Protein AF-A0A140K468-F1 (afdb_monomer_lite)

Sequence (198 aa):
MSLFPGYAIDDVSKSVLWADCMVRSDLAIGLIANENDYTSNLTSTIRRQINSKNRSYLKATSLVLKPRFERKLGCDASIILSNTKEFKVCLFEAKLLRLSQYQDSWDYVQRKTGQSHFSGQVQRQLSVSNIFAVWEMFYCDYPFGKQPNWMNSNTSSCVWHSEAYSKVQGRTNSTRWTDMELEDLLTDAAAKYSTQID

Secondary structure (DSSP, 8-state):
--SS-HHHHHHHHHHHHHHHHHHHHHHHTT---SHHHHHHHHHHHHHHHHHHT--TT-EEEEEEPPHHHHHHHT-SEEEEEE-SS-EEEEEEEEEE--TTT-SS-S--B-TTTSSBHHHHHHHHHTTTTTTSEEEEEEE-SSPTT-S-TTS-SSS-EEEEHHHHHHHHHH----SPPPHHHHHHHHHHHHHHHHTT--

Radius of gyration: 16.65 Å; chains: 1; bounding box: 38×37×47 Å

Structure (mmCIF, N/CA/C/O backbone):
data_AF-A0A140K468-F1
#
_entry.id   AF-A0A140K468-F1
#
loop_
_atom_site.group_PDB
_atom_site.id
_atom_site.type_symbol
_atom_site.label_atom_id
_atom_site.label_alt_id
_atom_site.label_comp_id
_atom_site.label_asym_id
_atom_site.label_entity_id
_atom_site.label_seq_id
_atom_site.pdbx_PDB_ins_code
_atom_site.Cartn_x
_atom_site.Cartn_y
_atom_site.Cartn_z
_atom_site.occupancy
_atom_site.B_iso_or_equiv
_atom_site.auth_seq_id
_atom_site.auth_comp_id
_atom_site.auth_asym_id
_atom_site.auth_atom_id
_atom_site.pdbx_PDB_model_num
ATOM 1 N N . MET A 1 1 ? -11.045 18.597 13.664 1.00 47.47 1 MET A N 1
ATOM 2 C CA . MET A 1 1 ? -10.940 17.553 14.709 1.00 47.47 1 MET A CA 1
ATOM 3 C C . MET A 1 1 ? -10.475 16.271 14.043 1.00 47.47 1 MET A C 1
ATOM 5 O O . MET A 1 1 ? -11.022 15.933 13.002 1.00 47.47 1 MET A O 1
ATOM 9 N N . SER A 1 2 ? -9.449 15.613 14.585 1.00 64.75 2 SER A N 1
ATOM 10 C CA . SER A 1 2 ? -9.017 14.295 14.103 1.00 64.75 2 SER A CA 1
ATOM 11 C C . SER A 1 2 ? -10.079 13.246 14.439 1.00 64.75 2 SER A C 1
ATOM 13 O O . SER A 1 2 ? -10.590 13.249 15.556 1.00 64.75 2 SER A O 1
ATOM 15 N N . LEU A 1 3 ? -10.378 12.356 13.489 1.00 77.31 3 LEU A N 1
ATOM 16 C CA . LEU A 1 3 ? -11.318 11.239 13.660 1.00 77.31 3 LEU A CA 1
ATOM 17 C C . LEU A 1 3 ? -10.873 10.262 14.765 1.00 77.31 3 LEU A C 1
ATOM 19 O O . LEU A 1 3 ? -11.671 9.588 15.402 1.00 77.31 3 LEU A O 1
ATOM 23 N N . PHE A 1 4 ? -9.565 10.167 14.988 1.00 85.44 4 PHE A N 1
ATOM 24 C CA . PHE A 1 4 ? -8.994 9.335 16.036 1.00 85.44 4 PHE A CA 1
ATOM 25 C C . PHE A 1 4 ? -8.140 10.190 16.975 1.00 85.44 4 PHE A C 1
ATOM 27 O O . PHE A 1 4 ? -7.416 11.077 16.511 1.00 85.44 4 PHE A O 1
ATOM 34 N N . PRO A 1 5 ? -8.191 9.946 18.295 1.00 88.88 5 PRO A N 1
ATOM 35 C CA . PRO A 1 5 ? -7.273 10.586 19.229 1.00 88.88 5 PRO A CA 1
ATOM 36 C C . PRO A 1 5 ? -5.832 10.128 18.962 1.00 88.88 5 PRO A C 1
ATOM 38 O O . PRO A 1 5 ? -5.615 9.042 18.424 1.00 88.88 5 PRO A O 1
ATOM 41 N N . GLY A 1 6 ? -4.843 10.927 19.377 1.00 90.94 6 GLY A N 1
ATOM 42 C CA . GLY A 1 6 ? -3.424 10.670 19.084 1.00 90.94 6 GLY A CA 1
ATOM 43 C C . GLY A 1 6 ? -2.954 9.263 19.468 1.00 90.94 6 GLY A C 1
ATOM 44 O O . GLY A 1 6 ? -2.350 8.575 18.657 1.00 90.94 6 GLY A O 1
ATOM 45 N N . TYR A 1 7 ? -3.349 8.763 20.642 1.00 91.56 7 TYR A N 1
ATOM 46 C CA . TYR A 1 7 ? -2.995 7.404 21.071 1.00 91.56 7 TYR A CA 1
ATOM 47 C C . TYR A 1 7 ? -3.574 6.299 20.167 1.00 91.56 7 TYR A C 1
ATOM 49 O O . TYR A 1 7 ? -2.977 5.234 20.034 1.00 91.56 7 TYR A O 1
ATOM 57 N N . ALA A 1 8 ? -4.737 6.526 19.547 1.00 91.94 8 ALA A N 1
ATOM 58 C CA . ALA A 1 8 ? -5.335 5.572 18.619 1.00 91.94 8 ALA A CA 1
ATOM 59 C C . ALA A 1 8 ? -4.613 5.611 17.269 1.00 91.94 8 ALA A C 1
ATOM 61 O O . ALA A 1 8 ? -4.406 4.560 16.667 1.00 91.94 8 ALA A O 1
ATOM 62 N N . ILE A 1 9 ? -4.182 6.798 16.832 1.00 92.12 9 ILE A N 1
ATOM 63 C CA . ILE A 1 9 ? -3.320 6.960 15.656 1.00 92.12 9 ILE A CA 1
ATOM 64 C C . ILE A 1 9 ? -1.996 6.224 15.880 1.00 92.12 9 ILE A C 1
ATOM 66 O O . ILE A 1 9 ? -1.620 5.415 15.041 1.00 92.12 9 ILE A O 1
ATOM 70 N N . ASP A 1 10 ? -1.346 6.406 17.030 1.00 93.75 10 ASP A N 1
ATOM 71 C CA . ASP A 1 10 ? -0.112 5.691 17.376 1.00 93.75 10 ASP A CA 1
ATOM 72 C C . ASP A 1 10 ? -0.298 4.174 17.355 1.00 93.75 10 ASP A C 1
ATOM 74 O O . ASP A 1 10 ? 0.558 3.433 16.862 1.00 93.75 10 ASP A O 1
ATOM 78 N N . ASP A 1 11 ? -1.423 3.695 17.889 1.00 94.25 11 ASP A N 1
ATOM 79 C CA . ASP A 1 11 ? -1.748 2.276 17.879 1.00 94.25 11 ASP A CA 1
ATOM 80 C C . ASP A 1 11 ? -1.938 1.741 16.462 1.00 94.25 11 ASP A C 1
ATOM 82 O O . ASP A 1 11 ? -1.435 0.653 16.167 1.00 94.25 11 ASP A O 1
ATOM 86 N N . VAL A 1 12 ? -2.622 2.483 15.585 1.00 94.19 12 VAL A N 1
ATOM 87 C CA . VAL A 1 12 ? -2.755 2.142 14.162 1.00 94.19 12 VAL A CA 1
ATOM 88 C C . VAL A 1 12 ? -1.380 2.123 13.505 1.00 94.19 12 VAL A C 1
ATOM 90 O O . VAL A 1 12 ? -1.008 1.092 12.951 1.00 94.19 12 VAL A O 1
ATOM 93 N N . SER A 1 13 ? -0.603 3.200 13.623 1.00 93.69 13 SER A N 1
ATOM 94 C CA . SER A 1 13 ? 0.713 3.346 12.993 1.00 93.69 13 SER A CA 1
ATOM 95 C C . SER A 1 13 ? 1.658 2.216 13.387 1.00 93.69 13 SER A C 1
ATOM 97 O O . SER A 1 13 ? 2.227 1.557 12.520 1.00 93.69 13 SER A O 1
ATOM 99 N N . LYS A 1 14 ? 1.755 1.900 14.685 1.00 95.19 14 LYS A N 1
ATOM 100 C CA . LYS A 1 14 ? 2.574 0.777 15.172 1.00 95.19 14 LYS A CA 1
ATOM 101 C C . LYS A 1 14 ? 2.067 -0.566 14.648 1.00 95.19 14 LYS A C 1
ATOM 103 O O . LYS A 1 14 ? 2.870 -1.421 14.296 1.00 95.19 14 LYS A O 1
ATOM 108 N N . SER A 1 15 ? 0.749 -0.768 14.601 1.00 95.94 15 SER A N 1
ATOM 109 C CA . SER A 1 15 ? 0.163 -2.029 14.119 1.00 95.94 15 SER A CA 1
ATOM 110 C C . SER A 1 15 ? 0.408 -2.240 12.627 1.00 95.94 15 SER A C 1
ATOM 112 O O . SER A 1 15 ? 0.713 -3.356 12.217 1.00 95.94 15 SER A O 1
ATOM 114 N N . VAL A 1 16 ? 0.276 -1.181 11.825 1.00 95.44 16 VAL A N 1
ATOM 115 C CA . VAL A 1 16 ? 0.518 -1.219 10.379 1.00 95.44 16 VAL A CA 1
ATOM 116 C C . VAL A 1 16 ? 2.003 -1.418 10.094 1.00 95.44 16 VAL A C 1
ATOM 118 O O . VAL A 1 16 ? 2.327 -2.279 9.285 1.00 95.44 16 VAL A O 1
ATOM 121 N N . LEU A 1 17 ? 2.888 -0.715 10.811 1.00 95.75 17 LEU A N 1
ATOM 122 C CA . LEU A 1 17 ? 4.337 -0.901 10.709 1.00 95.75 17 LEU A CA 1
ATOM 123 C C . LEU A 1 17 ? 4.721 -2.362 10.955 1.00 95.75 17 LEU A C 1
ATOM 125 O O . LEU A 1 17 ? 5.334 -2.985 10.097 1.00 95.75 17 LEU A O 1
ATOM 129 N N . TRP A 1 18 ? 4.306 -2.941 12.086 1.00 96.50 18 TRP A N 1
ATOM 130 C CA . TRP A 1 18 ? 4.627 -4.338 12.388 1.00 96.50 18 TRP A CA 1
ATOM 131 C C . TRP A 1 18 ? 4.001 -5.315 11.396 1.00 96.50 18 TRP A C 1
ATOM 133 O O . TRP A 1 18 ? 4.650 -6.287 11.018 1.00 96.50 18 TRP A O 1
ATOM 143 N N . ALA A 1 19 ? 2.765 -5.067 10.957 1.00 97.31 19 ALA A N 1
ATOM 144 C CA . ALA A 1 19 ? 2.124 -5.918 9.965 1.00 97.31 19 ALA A CA 1
ATOM 145 C C . ALA A 1 19 ? 2.897 -5.933 8.643 1.00 97.31 19 ALA A C 1
ATOM 147 O O . ALA A 1 19 ? 3.142 -7.007 8.100 1.00 97.31 19 ALA A O 1
ATOM 148 N N . ASP A 1 20 ? 3.309 -4.766 8.156 1.00 96.94 20 ASP A N 1
ATOM 149 C CA . ASP A 1 20 ? 4.093 -4.648 6.932 1.00 96.94 20 ASP A CA 1
ATOM 150 C C . ASP A 1 20 ? 5.481 -5.283 7.084 1.00 96.94 20 ASP A C 1
ATOM 152 O O . ASP A 1 20 ? 5.881 -6.076 6.235 1.00 96.94 20 ASP A O 1
ATOM 156 N N . CYS A 1 21 ? 6.175 -5.060 8.210 1.00 96.06 21 CYS A N 1
ATOM 157 C CA . CYS A 1 21 ? 7.454 -5.724 8.475 1.00 96.06 21 CYS A CA 1
ATOM 158 C C . CYS A 1 21 ? 7.331 -7.258 8.439 1.00 96.06 21 CYS A C 1
ATOM 160 O O . CYS A 1 21 ? 8.187 -7.937 7.868 1.00 96.06 21 CYS A O 1
ATOM 162 N N . MET A 1 22 ? 6.271 -7.814 9.035 1.00 96.75 22 MET A N 1
ATOM 163 C CA . MET A 1 22 ? 6.033 -9.261 9.048 1.00 96.75 22 MET A CA 1
ATOM 164 C C . MET A 1 22 ? 5.808 -9.803 7.632 1.00 96.75 22 MET A C 1
ATOM 166 O O . MET A 1 22 ? 6.501 -10.727 7.222 1.00 96.75 22 MET A O 1
ATOM 170 N N . VAL A 1 23 ? 4.901 -9.201 6.857 1.00 97.50 23 VAL A N 1
ATOM 171 C CA . VAL A 1 23 ? 4.576 -9.711 5.512 1.00 97.50 23 VAL A CA 1
ATOM 172 C C . VAL A 1 23 ? 5.722 -9.481 4.520 1.00 97.50 23 VAL A C 1
ATOM 174 O O . VAL A 1 23 ? 5.988 -10.346 3.687 1.00 97.50 23 VAL A O 1
ATOM 177 N N . ARG A 1 24 ? 6.480 -8.381 4.641 1.00 95.88 24 ARG A N 1
ATOM 178 C CA . ARG A 1 24 ? 7.727 -8.203 3.876 1.00 95.88 24 ARG A CA 1
ATOM 179 C C . ARG A 1 24 ? 8.793 -9.232 4.236 1.00 95.88 24 ARG A C 1
ATOM 181 O O . ARG A 1 24 ? 9.525 -9.652 3.344 1.00 95.88 24 ARG A O 1
ATOM 188 N N . SER A 1 25 ? 8.882 -9.644 5.502 1.00 95.44 25 SER A N 1
ATOM 189 C CA . SER A 1 25 ? 9.794 -10.726 5.898 1.00 95.44 25 SER A CA 1
ATOM 190 C C . SER A 1 25 ? 9.424 -12.016 5.178 1.00 95.44 25 SER A C 1
ATOM 192 O O . SER A 1 25 ? 10.293 -12.623 4.559 1.00 95.44 25 SER A O 1
ATOM 194 N N . ASP A 1 26 ? 8.136 -12.376 5.194 1.00 96.94 26 ASP A N 1
ATOM 195 C CA . ASP A 1 26 ? 7.610 -13.568 4.521 1.00 96.94 26 ASP A CA 1
ATOM 196 C C . ASP A 1 26 ? 7.872 -13.526 3.007 1.00 96.94 26 ASP A C 1
ATOM 198 O O . ASP A 1 26 ? 8.279 -14.527 2.416 1.00 96.94 26 ASP A O 1
ATOM 202 N N . LEU A 1 27 ? 7.711 -12.357 2.376 1.00 95.75 27 LEU A N 1
ATOM 203 C CA . LEU A 1 27 ? 8.058 -12.158 0.968 1.00 95.75 27 LEU A CA 1
ATOM 204 C C . LEU A 1 27 ? 9.550 -12.389 0.704 1.00 95.75 27 LEU A C 1
ATOM 206 O O . LEU A 1 27 ? 9.892 -13.133 -0.212 1.00 95.75 27 LEU A O 1
ATOM 210 N N . ALA A 1 28 ? 10.431 -11.783 1.503 1.00 92.75 28 ALA A N 1
ATOM 211 C CA . ALA A 1 28 ? 11.878 -11.865 1.307 1.00 92.75 28 ALA A CA 1
ATOM 212 C C . ALA A 1 28 ? 12.428 -13.297 1.451 1.00 92.75 28 ALA A C 1
ATOM 214 O O . ALA A 1 28 ? 13.451 -13.625 0.852 1.00 92.75 28 ALA A O 1
ATOM 215 N N . ILE A 1 29 ? 11.754 -14.160 2.220 1.00 93.81 29 ILE A N 1
ATOM 216 C CA . ILE A 1 29 ? 12.120 -15.578 2.379 1.00 93.81 29 ILE A CA 1
ATOM 217 C C . ILE A 1 29 ? 11.313 -16.525 1.473 1.00 93.81 29 ILE A C 1
ATOM 219 O O . ILE A 1 29 ? 11.427 -17.743 1.606 1.00 93.81 29 ILE A O 1
ATOM 223 N N . GLY A 1 30 ? 10.510 -15.989 0.547 1.00 93.31 30 GLY A N 1
ATOM 224 C CA . GLY A 1 30 ? 9.796 -16.769 -0.469 1.00 93.31 30 GLY A CA 1
ATOM 225 C C . GLY A 1 30 ? 8.521 -17.471 0.010 1.00 93.31 30 GLY A C 1
ATOM 226 O O . GLY A 1 30 ? 8.079 -18.416 -0.641 1.00 93.31 30 GLY A O 1
ATOM 227 N N . LEU A 1 31 ? 7.922 -17.036 1.125 1.00 96.75 31 LEU A N 1
ATOM 228 C CA . LEU A 1 31 ? 6.637 -17.560 1.616 1.00 96.75 31 LEU A CA 1
ATOM 229 C C . LEU A 1 31 ? 5.416 -16.867 0.999 1.00 96.75 31 LEU A C 1
ATOM 231 O O . LEU A 1 31 ? 4.311 -17.393 1.107 1.00 96.75 31 LEU A O 1
ATOM 235 N N . ILE A 1 32 ? 5.604 -15.714 0.351 1.00 96.38 32 ILE A N 1
ATOM 236 C CA . ILE A 1 32 ? 4.552 -15.009 -0.389 1.00 96.38 32 ILE A CA 1
ATOM 237 C C . ILE A 1 32 ? 4.700 -15.297 -1.881 1.00 96.38 32 ILE A C 1
ATOM 239 O O . ILE A 1 32 ? 5.732 -15.003 -2.482 1.00 96.38 32 ILE A O 1
ATOM 243 N N . ALA A 1 33 ? 3.654 -15.849 -2.493 1.00 92.25 33 ALA A N 1
ATOM 244 C CA . ALA A 1 33 ? 3.719 -16.339 -3.868 1.00 92.25 33 ALA A CA 1
ATOM 245 C C . ALA A 1 33 ? 3.582 -15.236 -4.933 1.00 92.25 33 ALA A C 1
ATOM 247 O O . ALA A 1 33 ? 4.134 -15.353 -6.028 1.00 92.25 33 ALA A O 1
ATOM 248 N N . ASN A 1 34 ? 2.777 -14.203 -4.668 1.00 91.12 34 ASN A N 1
ATOM 249 C CA . ASN A 1 34 ? 2.477 -13.124 -5.614 1.00 91.12 34 ASN A CA 1
ATOM 250 C C . ASN A 1 34 ? 1.836 -11.911 -4.913 1.00 91.12 34 ASN A C 1
ATOM 252 O O . ASN A 1 34 ? 1.617 -11.922 -3.704 1.00 91.12 34 ASN A O 1
ATOM 256 N N . GLU A 1 35 ? 1.497 -10.877 -5.687 1.00 92.69 35 GLU A N 1
ATOM 257 C CA . GLU A 1 35 ? 0.917 -9.626 -5.179 1.00 92.69 35 GLU A CA 1
ATOM 258 C C . GLU A 1 35 ? -0.429 -9.818 -4.464 1.00 92.69 35 GLU A C 1
ATOM 260 O O . GLU A 1 35 ? -0.656 -9.236 -3.405 1.00 92.69 35 GLU A O 1
ATOM 265 N N . ASN A 1 36 ? -1.310 -10.684 -4.976 1.00 92.69 36 ASN A N 1
ATOM 266 C CA . ASN A 1 36 ? -2.600 -10.954 -4.331 1.00 92.69 36 ASN A CA 1
ATOM 267 C C . ASN A 1 36 ? -2.425 -11.658 -2.981 1.00 92.69 36 ASN A C 1
ATOM 269 O O . ASN A 1 36 ? -3.158 -11.381 -2.026 1.00 92.69 36 ASN A O 1
ATOM 273 N N . ASP A 1 37 ? -1.456 -12.571 -2.904 1.00 95.56 37 ASP A N 1
ATOM 274 C CA . ASP A 1 37 ? -1.082 -13.256 -1.670 1.00 95.56 37 ASP A CA 1
ATOM 275 C C . ASP A 1 37 ? -0.490 -12.267 -0.651 1.00 95.56 37 ASP A C 1
ATOM 277 O O . ASP A 1 37 ? -0.914 -12.242 0.509 1.00 95.56 37 ASP A O 1
ATOM 281 N N . TYR A 1 38 ? 0.380 -11.355 -1.101 1.00 96.31 38 TYR A N 1
ATOM 282 C CA . TYR A 1 38 ? 0.916 -10.270 -0.275 1.00 96.31 38 TYR A CA 1
ATOM 283 C C . TYR A 1 38 ? -0.204 -9.405 0.314 1.00 96.31 38 TYR A C 1
ATOM 285 O O . TYR A 1 38 ? -0.307 -9.251 1.531 1.00 96.31 38 TYR A O 1
ATOM 293 N N . THR A 1 39 ? -1.101 -8.890 -0.532 1.00 96.06 39 THR A N 1
ATOM 294 C CA . THR A 1 39 ? -2.211 -8.021 -0.114 1.00 96.06 39 THR A CA 1
ATOM 295 C C . THR A 1 39 ? -3.157 -8.735 0.858 1.00 96.06 39 THR A C 1
ATOM 297 O O . THR A 1 39 ? -3.607 -8.154 1.855 1.00 96.06 39 THR A O 1
ATOM 300 N N . SER A 1 40 ? -3.430 -10.021 0.629 1.00 95.69 40 SER A N 1
ATOM 301 C CA . SER A 1 40 ? -4.265 -10.840 1.517 1.00 95.69 40 SER A CA 1
ATOM 302 C C . SER A 1 40 ? -3.628 -11.034 2.896 1.00 95.69 40 SER A C 1
ATOM 304 O O . SER A 1 40 ? -4.306 -10.893 3.924 1.00 95.69 40 SER A O 1
ATOM 306 N N . ASN A 1 41 ? -2.324 -11.315 2.933 1.00 97.50 41 ASN A N 1
ATOM 307 C CA . ASN A 1 41 ? -1.570 -11.461 4.175 1.00 97.50 41 ASN A CA 1
ATOM 308 C C . ASN A 1 41 ? -1.452 -10.131 4.915 1.00 97.50 41 ASN A C 1
ATOM 310 O O . ASN A 1 41 ? -1.723 -10.079 6.116 1.00 97.50 41 ASN A O 1
ATOM 314 N N . LEU A 1 42 ? -1.133 -9.041 4.215 1.00 97.19 42 LEU A N 1
ATOM 315 C CA . LEU A 1 42 ? -0.989 -7.712 4.803 1.00 97.19 42 LEU A CA 1
ATOM 316 C C . LEU A 1 42 ? -2.286 -7.260 5.468 1.00 97.19 42 LEU A C 1
ATOM 318 O O . LEU A 1 42 ? -2.297 -6.936 6.656 1.00 97.19 42 LEU A O 1
ATOM 322 N N . THR A 1 43 ? -3.398 -7.292 4.733 1.00 96.62 43 THR A N 1
ATOM 323 C CA . THR A 1 43 ? -4.706 -6.890 5.269 1.00 96.62 43 THR A CA 1
ATOM 324 C C . THR A 1 43 ? -5.077 -7.727 6.492 1.00 96.62 43 THR A C 1
ATOM 326 O O . THR A 1 43 ? -5.413 -7.186 7.549 1.00 96.62 43 THR A O 1
ATOM 329 N N . SER A 1 44 ? -4.929 -9.050 6.398 1.00 96.56 44 SER A N 1
ATOM 330 C CA . SER A 1 44 ? -5.201 -9.967 7.505 1.00 96.56 44 SER A CA 1
ATOM 331 C C . SER A 1 44 ? -4.321 -9.698 8.726 1.00 96.56 44 SER A C 1
ATOM 333 O O . SER A 1 44 ? -4.809 -9.763 9.857 1.00 96.56 44 SER A O 1
ATOM 335 N N . THR A 1 45 ? -3.040 -9.388 8.530 1.00 97.44 45 THR A N 1
ATOM 336 C CA . THR A 1 45 ? -2.100 -9.075 9.613 1.00 97.44 45 THR A CA 1
ATOM 337 C C . THR A 1 45 ? -2.406 -7.725 10.249 1.00 97.44 45 THR A C 1
ATOM 339 O O . THR A 1 45 ? -2.482 -7.670 11.472 1.00 97.44 45 THR A O 1
ATOM 342 N N . ILE A 1 46 ? -2.721 -6.681 9.474 1.00 97.12 46 ILE A N 1
ATOM 343 C CA . ILE A 1 46 ? -3.152 -5.375 10.007 1.00 97.12 46 ILE A CA 1
ATOM 344 C C . ILE A 1 46 ? -4.377 -5.542 10.910 1.00 97.12 46 ILE A C 1
ATOM 346 O O . ILE A 1 46 ? -4.382 -5.095 12.059 1.00 97.12 46 ILE A O 1
ATOM 350 N N . ARG A 1 47 ? -5.409 -6.246 10.427 1.00 96.88 47 ARG A N 1
ATOM 351 C CA . ARG A 1 47 ? -6.619 -6.508 11.217 1.00 96.88 47 ARG A CA 1
ATOM 352 C C . ARG A 1 47 ? -6.311 -7.264 12.505 1.00 96.88 47 ARG A C 1
ATOM 354 O O . ARG A 1 47 ? -6.868 -6.925 13.546 1.00 96.88 47 ARG A O 1
ATOM 361 N N . ARG A 1 48 ? -5.443 -8.280 12.445 1.00 96.81 48 ARG A N 1
ATOM 362 C CA . ARG A 1 48 ? -5.028 -9.051 13.625 1.00 96.81 48 ARG A CA 1
ATOM 363 C C . ARG A 1 48 ? -4.270 -8.179 14.622 1.00 96.81 48 ARG A C 1
ATOM 365 O O . ARG A 1 48 ? -4.645 -8.189 15.785 1.00 96.81 48 ARG A O 1
ATOM 372 N N . GLN A 1 49 ? -3.278 -7.410 14.173 1.00 96.69 49 GLN A N 1
ATOM 373 C CA . GLN A 1 49 ? -2.459 -6.530 15.016 1.00 96.69 49 GLN A CA 1
ATOM 374 C C . GLN A 1 49 ? -3.297 -5.468 15.740 1.00 96.69 49 GLN A C 1
ATOM 376 O O . GLN A 1 49 ? -3.056 -5.176 16.908 1.00 96.69 49 GLN A O 1
ATOM 381 N N . ILE A 1 50 ? -4.306 -4.909 15.066 1.00 95.94 50 ILE A N 1
ATOM 382 C CA . ILE A 1 50 ? -5.199 -3.914 15.669 1.00 95.94 50 ILE A CA 1
ATOM 383 C C . ILE A 1 50 ? -6.179 -4.577 16.644 1.00 95.94 50 ILE A C 1
ATOM 385 O O . ILE A 1 50 ? -6.289 -4.160 17.796 1.00 95.94 50 ILE A O 1
ATOM 389 N N . ASN A 1 51 ? -6.888 -5.621 16.206 1.00 96.25 51 ASN A N 1
ATOM 390 C CA . ASN A 1 51 ? -7.975 -6.196 17.001 1.00 96.25 51 ASN A CA 1
ATOM 391 C C . ASN A 1 51 ? -7.475 -7.040 18.184 1.00 96.25 51 ASN A C 1
ATOM 393 O O . ASN A 1 51 ? -8.171 -7.118 19.195 1.00 96.25 51 ASN A O 1
ATOM 397 N N . SER A 1 52 ? -6.283 -7.643 18.102 1.00 95.56 52 SER A N 1
ATOM 398 C CA . SER A 1 52 ? -5.709 -8.447 19.195 1.00 95.56 52 SER A CA 1
ATOM 399 C C . SER A 1 52 ? -5.402 -7.621 20.443 1.00 95.56 52 SER A C 1
ATOM 401 O O . SER A 1 52 ? -5.468 -8.141 21.554 1.00 95.56 52 SER A O 1
ATOM 403 N N . LYS A 1 53 ? -5.141 -6.318 20.283 1.00 93.69 53 LYS A N 1
ATOM 404 C CA . LYS A 1 53 ? -4.949 -5.378 21.398 1.00 93.69 53 LYS A CA 1
ATOM 405 C C . LYS A 1 53 ? -6.234 -5.114 22.190 1.00 93.69 53 LYS A C 1
ATOM 407 O O . LYS A 1 53 ? -6.164 -4.496 23.250 1.00 93.69 53 LYS A O 1
ATOM 412 N N . ASN A 1 54 ? -7.393 -5.538 21.673 1.00 92.12 54 ASN A N 1
ATOM 413 C CA . ASN A 1 54 ? -8.708 -5.430 22.307 1.00 92.12 54 ASN A CA 1
ATOM 414 C C . ASN A 1 54 ? -9.015 -4.023 22.861 1.00 92.12 54 ASN A C 1
ATOM 416 O O . ASN A 1 54 ? -9.459 -3.848 23.997 1.00 92.12 54 ASN A O 1
ATOM 420 N N . ARG A 1 55 ? -8.731 -2.989 22.062 1.00 92.44 55 ARG A N 1
ATOM 421 C CA . ARG A 1 55 ? -8.970 -1.592 22.438 1.00 92.44 55 ARG A CA 1
ATOM 422 C C . ARG A 1 55 ? -10.400 -1.195 22.085 1.00 92.44 55 ARG A C 1
ATOM 424 O O . ARG A 1 55 ? -10.810 -1.285 20.935 1.00 92.44 55 ARG A O 1
ATOM 431 N N . SER A 1 56 ? -11.165 -0.695 23.053 1.00 89.44 56 SER A N 1
ATOM 432 C CA . SER A 1 56 ? -12.549 -0.249 22.815 1.00 89.44 56 SER A CA 1
ATOM 433 C C . SER A 1 56 ? -12.648 0.940 21.849 1.00 89.44 56 SER A C 1
ATOM 435 O O . SER A 1 56 ? -13.671 1.115 21.190 1.00 89.44 56 SER A O 1
ATOM 437 N N . TYR A 1 57 ? -11.582 1.734 21.744 1.00 90.94 57 TYR A N 1
ATOM 438 C CA . TYR A 1 57 ? -11.497 2.928 20.902 1.00 90.94 57 TYR A CA 1
ATOM 439 C C . TYR A 1 57 ? -11.050 2.659 19.459 1.00 90.94 57 TYR A C 1
ATOM 441 O O . TYR A 1 57 ? -11.013 3.597 18.665 1.00 90.94 57 TYR A O 1
ATOM 449 N N . LEU A 1 58 ? -10.675 1.423 19.114 1.00 93.56 58 LEU A N 1
ATOM 450 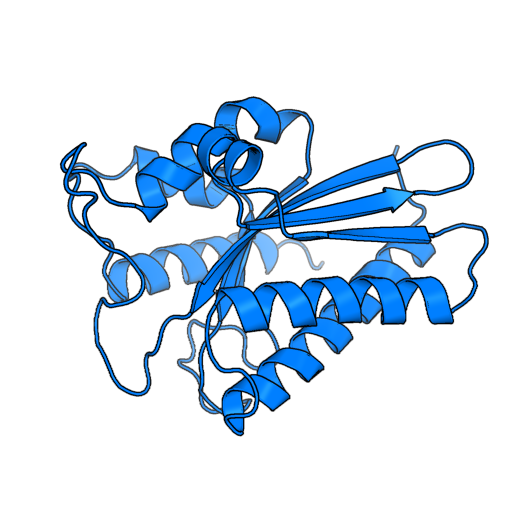C CA . LEU A 1 58 ? -10.145 1.106 17.793 1.00 93.56 58 LEU A CA 1
ATOM 451 C C . LEU A 1 58 ? -10.464 -0.334 17.391 1.00 93.56 58 LEU A C 1
ATOM 453 O O . LEU A 1 58 ? -10.054 -1.289 18.045 1.00 93.56 58 LEU A O 1
ATOM 457 N N . LYS A 1 59 ? -11.137 -0.479 16.253 1.00 95.19 59 LYS A N 1
ATOM 458 C CA . LYS A 1 59 ? -11.366 -1.753 15.574 1.00 95.19 59 LYS A CA 1
ATOM 459 C C . LYS A 1 59 ? -11.002 -1.630 14.106 1.00 95.19 59 LYS A C 1
ATOM 461 O O . LYS A 1 59 ? -11.305 -0.618 13.473 1.00 95.19 59 LYS A O 1
ATOM 466 N N . ALA A 1 60 ? -10.420 -2.688 13.560 1.00 95.69 60 ALA A N 1
ATOM 467 C CA . ALA A 1 60 ? -10.121 -2.811 12.145 1.00 95.69 60 ALA A CA 1
ATOM 468 C C . ALA A 1 60 ? -10.970 -3.907 11.497 1.00 95.69 60 ALA A C 1
ATOM 470 O O . ALA A 1 60 ? -11.057 -5.035 11.987 1.00 95.69 60 ALA A O 1
ATOM 471 N N . THR A 1 61 ? -11.544 -3.587 10.345 1.00 94.19 61 THR A N 1
ATOM 472 C CA . THR A 1 61 ? -12.026 -4.570 9.371 1.00 94.19 61 THR A CA 1
ATOM 473 C C . THR A 1 61 ? -11.206 -4.383 8.112 1.00 94.19 61 THR A C 1
ATOM 475 O O . THR A 1 61 ? -11.076 -3.266 7.639 1.00 94.19 61 THR A O 1
ATOM 478 N N . SER A 1 62 ? -10.634 -5.440 7.561 1.00 84.56 62 SER A N 1
ATOM 479 C CA . SER A 1 62 ? -9.818 -5.351 6.353 1.00 84.56 62 SER A CA 1
ATOM 480 C C . SER A 1 62 ? -10.304 -6.373 5.345 1.00 84.56 62 SER A C 1
ATOM 482 O O . SER A 1 62 ? -10.676 -7.487 5.725 1.00 84.56 62 SER A O 1
ATOM 484 N N . LEU A 1 63 ? -10.298 -6.006 4.073 1.00 84.12 63 LEU A N 1
ATOM 485 C CA . LEU A 1 63 ? -10.723 -6.885 2.996 1.00 84.12 63 LEU A CA 1
ATOM 486 C C . LEU A 1 63 ? -9.955 -6.584 1.711 1.00 84.12 63 LEU A C 1
ATOM 488 O O . LEU A 1 63 ? -9.766 -5.427 1.339 1.00 84.12 63 LEU A O 1
ATOM 492 N N . VAL A 1 64 ? -9.570 -7.648 1.011 1.00 86.50 64 VAL A N 1
ATOM 493 C CA . VAL A 1 64 ? -9.204 -7.567 -0.405 1.00 86.50 64 VAL A CA 1
ATOM 494 C C . VAL A 1 64 ? -10.458 -7.175 -1.182 1.00 86.50 64 VAL A C 1
ATOM 496 O O . VAL A 1 64 ? -11.549 -7.712 -0.936 1.00 86.50 64 VAL A O 1
ATOM 499 N N . LEU A 1 65 ? -10.341 -6.197 -2.079 1.00 86.31 65 LEU A N 1
ATOM 500 C CA . LEU A 1 65 ? -11.484 -5.726 -2.844 1.00 86.31 65 LEU A CA 1
ATOM 501 C C . LEU A 1 65 ? -11.933 -6.806 -3.826 1.00 86.31 65 LEU A C 1
ATOM 503 O O . LEU A 1 65 ? -11.147 -7.469 -4.492 1.00 86.31 65 LEU A O 1
ATOM 507 N N . LYS A 1 66 ? -13.252 -6.983 -3.947 1.00 88.25 66 LYS A N 1
ATOM 508 C CA . LYS A 1 66 ? -13.796 -7.857 -4.993 1.00 88.25 66 LYS A CA 1
ATOM 509 C C . LYS A 1 66 ? -13.419 -7.276 -6.366 1.00 88.25 66 LYS A C 1
ATOM 511 O O . LYS A 1 66 ? -13.505 -6.053 -6.513 1.00 88.25 66 LYS 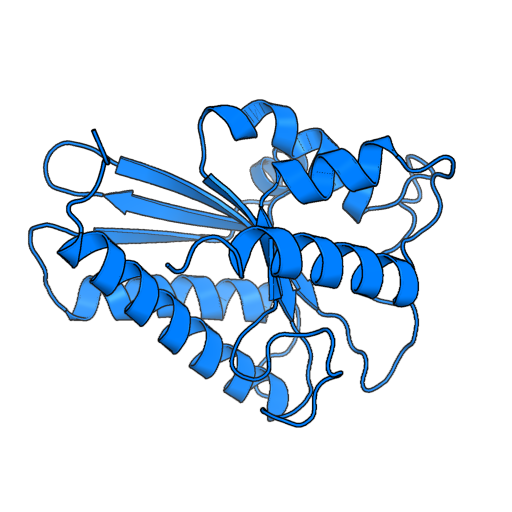A O 1
ATOM 516 N N . PRO A 1 67 ? -13.208 -8.098 -7.413 1.00 88.19 67 PRO A N 1
ATOM 517 C CA . PRO A 1 67 ? -12.742 -7.628 -8.729 1.00 88.19 67 PRO A CA 1
ATOM 518 C C . PRO A 1 67 ? -13.597 -6.528 -9.380 1.00 88.19 67 PRO A C 1
ATOM 520 O O . PRO A 1 67 ? -13.155 -5.785 -10.254 1.00 88.19 67 PRO A O 1
ATOM 523 N N . ARG A 1 68 ? -14.881 -6.423 -9.011 1.00 92.75 68 ARG A N 1
ATOM 524 C CA . ARG A 1 68 ? -15.751 -5.319 -9.446 1.00 92.75 68 ARG A CA 1
ATOM 525 C C . ARG A 1 68 ? -15.324 -3.977 -8.842 1.00 92.75 68 ARG A C 1
ATOM 527 O O . ARG A 1 68 ? -15.365 -2.973 -9.545 1.00 92.75 68 ARG A O 1
ATOM 534 N N . PHE A 1 69 ? -14.986 -3.955 -7.556 1.00 91.50 69 PHE A N 1
ATOM 535 C CA . PHE A 1 69 ? -14.576 -2.744 -6.851 1.00 91.50 69 PHE A CA 1
ATOM 536 C C . PHE A 1 69 ? -13.137 -2.371 -7.177 1.00 91.50 69 PHE A C 1
ATOM 538 O O . PHE A 1 69 ? -12.901 -1.206 -7.454 1.00 91.50 69 PHE A O 1
ATOM 545 N N . GLU A 1 70 ? -12.232 -3.343 -7.260 1.00 89.31 70 GLU A N 1
ATOM 546 C CA . GLU A 1 70 ? -10.838 -3.129 -7.668 1.00 89.31 70 GLU A CA 1
ATOM 547 C C . GLU A 1 70 ? -10.756 -2.419 -9.029 1.00 89.31 70 GLU A C 1
ATOM 549 O O . GLU A 1 70 ? -10.206 -1.327 -9.151 1.00 89.31 70 GLU A O 1
ATOM 554 N N . ARG A 1 71 ? -11.456 -2.942 -10.047 1.00 90.00 71 ARG A N 1
ATOM 555 C CA . ARG A 1 71 ? -11.522 -2.301 -11.373 1.00 90.00 71 ARG A CA 1
ATOM 556 C C . ARG A 1 71 ? -12.178 -0.925 -11.354 1.00 90.00 71 ARG A C 1
ATOM 558 O O . ARG A 1 71 ? -11.824 -0.081 -12.171 1.00 90.00 71 ARG A O 1
ATOM 565 N N . LYS A 1 72 ? -13.152 -0.703 -10.467 1.00 93.38 72 LYS A N 1
ATOM 566 C CA . LYS A 1 72 ? -13.858 0.579 -10.364 1.00 93.38 72 LYS A CA 1
ATOM 567 C C . LYS A 1 72 ? -12.998 1.642 -9.681 1.00 93.38 72 LYS A C 1
ATOM 569 O O . LYS A 1 72 ? -13.008 2.780 -10.126 1.00 93.38 72 LYS A O 1
ATOM 574 N N . LEU A 1 73 ? -12.310 1.272 -8.605 1.00 94.75 73 LEU A N 1
ATOM 575 C CA . LEU A 1 73 ? -11.615 2.196 -7.712 1.00 94.75 73 LEU A CA 1
ATOM 576 C C . LEU A 1 73 ? -10.130 2.334 -8.049 1.00 94.75 73 LEU A C 1
ATOM 578 O O . LEU A 1 73 ? -9.573 3.389 -7.799 1.00 94.75 73 LEU A O 1
ATOM 582 N N . GLY A 1 74 ? -9.517 1.316 -8.659 1.00 95.44 74 GLY A N 1
ATOM 583 C CA . GLY A 1 74 ? -8.072 1.276 -8.888 1.00 95.44 74 GLY A CA 1
ATOM 584 C C . GLY A 1 74 ? -7.275 1.008 -7.612 1.00 95.44 74 GLY A C 1
ATOM 585 O O . GLY A 1 74 ? -6.238 1.624 -7.436 1.00 95.44 74 GLY A O 1
ATOM 586 N N . CYS A 1 75 ? -7.792 0.159 -6.722 1.00 96.56 75 CYS A N 1
ATOM 587 C CA . CYS A 1 75 ? -7.118 -0.248 -5.488 1.00 96.56 75 CYS A CA 1
ATOM 588 C C . CYS A 1 75 ? -7.285 -1.755 -5.291 1.00 96.56 75 CYS A C 1
ATOM 590 O O . CYS A 1 75 ? -8.349 -2.287 -5.624 1.00 96.56 75 CYS A O 1
ATOM 592 N N . ASP A 1 76 ? -6.320 -2.398 -4.646 1.00 95.19 76 ASP A N 1
ATOM 593 C CA . ASP A 1 76 ? -6.352 -3.832 -4.352 1.00 95.19 76 ASP A CA 1
ATOM 594 C C . ASP A 1 76 ? -7.147 -4.155 -3.085 1.00 95.19 76 ASP A C 1
ATOM 596 O O . ASP A 1 76 ? -7.820 -5.186 -2.984 1.00 95.19 76 ASP A O 1
ATOM 600 N N . ALA A 1 77 ? -7.088 -3.277 -2.084 1.00 96.00 77 ALA A N 1
ATOM 601 C CA . ALA A 1 77 ? -7.621 -3.577 -0.763 1.00 96.00 77 ALA A CA 1
ATOM 602 C C . ALA A 1 77 ? -8.199 -2.365 -0.040 1.00 96.00 77 ALA A C 1
ATOM 604 O O . ALA A 1 77 ? -7.950 -1.204 -0.374 1.00 96.00 77 ALA A O 1
ATOM 605 N N . SER A 1 78 ? -8.993 -2.669 0.988 1.00 96.38 78 SER A N 1
ATOM 606 C CA . SER A 1 78 ? -9.490 -1.684 1.932 1.00 96.38 78 SER A CA 1
ATOM 607 C C . SER A 1 78 ? -9.298 -2.098 3.385 1.00 96.38 78 SER A C 1
ATOM 609 O O . SER A 1 78 ? -9.350 -3.274 3.762 1.00 96.38 78 SER A O 1
ATOM 611 N N . ILE A 1 79 ? -9.085 -1.087 4.220 1.00 96.56 79 ILE A N 1
ATOM 612 C CA . ILE A 1 79 ? -9.040 -1.176 5.672 1.00 96.56 79 ILE A CA 1
ATOM 613 C C . ILE A 1 79 ? -10.061 -0.171 6.200 1.00 96.56 79 ILE A C 1
ATOM 615 O O . ILE A 1 79 ? -10.045 1.005 5.864 1.00 96.56 79 ILE A O 1
ATOM 619 N N . ILE A 1 80 ? -10.986 -0.631 7.022 1.00 96.38 80 ILE A N 1
ATOM 620 C CA . ILE A 1 80 ? -11.965 0.192 7.714 1.00 96.38 80 ILE A CA 1
ATOM 621 C C . ILE A 1 80 ? -11.524 0.259 9.166 1.00 96.38 80 ILE A C 1
ATOM 623 O O . ILE A 1 80 ? -11.559 -0.744 9.883 1.00 96.38 80 ILE A O 1
ATOM 627 N N . LEU A 1 81 ? -11.104 1.446 9.584 1.00 95.88 81 LEU A N 1
ATOM 628 C CA . LEU A 1 81 ? -10.792 1.757 10.971 1.00 95.88 81 LEU A CA 1
ATOM 629 C C . LEU A 1 81 ? -12.036 2.373 11.596 1.00 95.88 81 LEU A C 1
ATOM 631 O O . LEU A 1 81 ? -12.628 3.275 11.014 1.00 95.88 81 LEU A O 1
ATOM 635 N N . SER A 1 82 ? -12.443 1.905 12.768 1.00 94.75 82 SER A N 1
ATOM 636 C CA . SER A 1 82 ? -13.659 2.382 13.433 1.00 94.75 82 SER A CA 1
ATOM 637 C C . SER A 1 82 ? -13.471 2.521 14.936 1.00 94.75 82 SER A C 1
ATOM 639 O O . SER A 1 82 ? -12.699 1.779 15.545 1.00 94.75 82 SER A O 1
ATOM 641 N N . ASN A 1 83 ? -14.194 3.469 15.524 1.00 90.31 83 ASN A N 1
ATOM 642 C CA . ASN A 1 83 ? -14.421 3.566 16.962 1.00 90.31 83 ASN A CA 1
ATOM 643 C C . ASN A 1 83 ? -15.924 3.349 17.249 1.00 90.31 83 ASN A C 1
ATOM 645 O O . ASN A 1 83 ? -16.649 2.793 16.424 1.00 90.31 83 ASN A O 1
ATOM 649 N N . THR A 1 84 ? -16.413 3.739 18.427 1.00 87.88 84 THR A N 1
ATOM 650 C CA . THR A 1 84 ? -17.828 3.560 18.802 1.00 87.88 84 THR A CA 1
ATOM 651 C C . THR A 1 84 ? -18.805 4.503 18.094 1.00 87.88 84 THR A C 1
ATOM 653 O O . THR A 1 84 ? -20.010 4.282 18.179 1.00 87.88 84 THR A O 1
ATOM 656 N N . LYS A 1 85 ? -18.320 5.550 17.422 1.00 89.19 85 LYS A N 1
ATOM 657 C CA . LYS A 1 85 ? -19.126 6.626 16.827 1.00 89.19 85 LYS A CA 1
ATOM 658 C C . LYS A 1 85 ? -18.932 6.771 15.322 1.00 89.19 85 LYS A C 1
ATOM 660 O O . LYS A 1 85 ? -19.864 7.153 14.624 1.00 89.19 85 LYS A O 1
ATOM 665 N N . GLU A 1 86 ? -17.734 6.500 14.826 1.00 91.56 86 GLU A N 1
ATOM 666 C CA . GLU A 1 86 ? -17.337 6.852 13.466 1.00 91.56 86 GLU A CA 1
ATOM 667 C C . GLU A 1 86 ? -16.313 5.869 12.889 1.00 91.56 86 GLU A C 1
ATOM 669 O O . GLU A 1 86 ? -15.752 5.019 13.589 1.00 91.56 86 GLU A O 1
ATOM 674 N N . PHE A 1 87 ? -16.084 5.980 11.580 1.00 94.06 87 PHE A N 1
ATOM 675 C CA . PHE A 1 87 ? -15.144 5.142 10.850 1.00 94.06 87 PHE A CA 1
ATOM 676 C C . PHE A 1 87 ? -14.423 5.920 9.747 1.00 94.06 87 PHE A C 1
ATOM 678 O O . PHE A 1 87 ? -14.944 6.895 9.206 1.00 94.06 87 PHE A O 1
ATOM 685 N N . LYS A 1 88 ? -13.231 5.446 9.378 1.00 94.12 88 LYS A N 1
ATOM 686 C CA . LYS A 1 88 ? -12.500 5.854 8.178 1.00 94.12 88 LYS A CA 1
ATOM 687 C C . LYS A 1 88 ? -12.300 4.647 7.286 1.00 94.12 88 LYS A C 1
ATOM 689 O O . LYS A 1 88 ? -11.856 3.597 7.746 1.00 94.12 88 LYS A O 1
ATOM 694 N N . VAL A 1 89 ? -12.601 4.822 6.005 1.00 95.44 89 VAL A N 1
ATOM 695 C CA . VAL A 1 89 ? -12.211 3.866 4.971 1.00 95.44 89 VAL A CA 1
ATOM 696 C C . VAL A 1 89 ? -10.870 4.301 4.401 1.00 95.44 89 VAL A C 1
ATOM 698 O O . VAL A 1 89 ? -10.685 5.455 4.002 1.00 95.44 89 VAL A O 1
ATOM 701 N N . CYS A 1 90 ? -9.961 3.346 4.385 1.00 96.44 90 CYS A N 1
ATOM 702 C CA . CYS A 1 90 ? -8.612 3.416 3.871 1.00 96.44 90 CYS A CA 1
ATOM 703 C C . CYS A 1 90 ? -8.544 2.478 2.661 1.00 96.44 90 CYS A C 1
ATOM 705 O O . CYS A 1 90 ? -8.939 1.319 2.780 1.00 96.44 90 CYS A O 1
ATOM 707 N N . LEU A 1 91 ? -8.098 2.964 1.509 1.00 97.50 91 LEU A N 1
ATOM 708 C CA . LEU A 1 91 ? -7.896 2.189 0.288 1.00 97.50 91 LEU A CA 1
ATOM 709 C C . LEU A 1 91 ? -6.426 2.245 -0.099 1.00 97.50 91 LEU A C 1
ATOM 711 O O . LEU A 1 91 ? -5.797 3.288 0.060 1.00 97.50 91 LEU A O 1
ATOM 715 N N . PHE A 1 92 ? -5.905 1.153 -0.643 1.00 97.44 92 PHE A N 1
ATOM 716 C CA . PHE A 1 92 ? -4.562 1.170 -1.198 1.00 97.44 92 PHE A CA 1
ATOM 717 C C . PHE A 1 92 ? -4.402 0.238 -2.384 1.00 97.44 92 PHE A C 1
ATOM 719 O O . PHE A 1 92 ? -5.094 -0.777 -2.502 1.00 97.44 92 PHE A O 1
ATOM 726 N N . GLU A 1 93 ? -3.472 0.617 -3.243 1.00 97.38 93 GLU A N 1
ATOM 727 C CA . GLU A 1 93 ? -2.940 -0.181 -4.339 1.00 97.38 93 GLU A CA 1
ATOM 728 C C . GLU A 1 93 ? -1.528 -0.635 -3.963 1.00 97.38 93 GLU A C 1
ATOM 730 O O . GLU A 1 93 ? -0.737 0.162 -3.458 1.00 97.38 93 GLU A O 1
ATOM 735 N N . ALA A 1 94 ? -1.214 -1.909 -4.176 1.00 95.75 94 ALA A N 1
ATOM 736 C CA . ALA A 1 94 ? 0.032 -2.524 -3.756 1.00 95.75 94 ALA A CA 1
ATOM 737 C C . ALA A 1 94 ? 0.812 -3.035 -4.975 1.00 95.75 94 ALA A C 1
ATOM 739 O O . ALA A 1 94 ? 0.318 -3.845 -5.753 1.00 95.75 94 ALA A O 1
ATOM 740 N N . LYS A 1 95 ? 2.065 -2.600 -5.123 1.00 96.50 95 LYS A N 1
ATOM 741 C CA . LYS A 1 95 ? 2.944 -2.955 -6.244 1.00 96.50 95 LYS A CA 1
ATOM 742 C C . LYS A 1 95 ? 4.195 -3.680 -5.773 1.00 96.50 95 LYS A C 1
ATOM 744 O O . LYS A 1 95 ? 4.989 -3.120 -5.012 1.00 96.50 95 LYS A O 1
ATOM 749 N N . LEU A 1 96 ? 4.395 -4.899 -6.275 1.00 95.81 96 LEU A N 1
ATOM 750 C CA . LEU A 1 96 ? 5.645 -5.632 -6.117 1.00 95.81 96 LEU A CA 1
ATOM 751 C C . LEU A 1 96 ? 6.628 -5.221 -7.211 1.00 95.81 96 LEU A C 1
ATOM 753 O O . LEU A 1 96 ? 6.398 -5.453 -8.396 1.00 95.81 96 LEU A O 1
ATOM 757 N N . LEU A 1 97 ? 7.776 -4.690 -6.802 1.00 95.06 97 LEU A N 1
ATOM 758 C CA . LEU A 1 97 ? 8.741 -4.130 -7.744 1.00 95.06 97 LEU A CA 1
ATOM 759 C C . LEU A 1 97 ? 9.619 -5.169 -8.462 1.00 95.06 97 LEU A C 1
ATOM 761 O O . LEU A 1 97 ? 10.081 -4.921 -9.572 1.00 95.06 97 LEU A O 1
ATOM 765 N N . ARG A 1 98 ? 9.854 -6.331 -7.834 1.00 88.88 98 ARG A N 1
ATOM 766 C CA . ARG A 1 98 ? 10.738 -7.417 -8.325 1.00 88.88 98 ARG A CA 1
ATOM 767 C C . ARG A 1 98 ? 12.145 -6.960 -8.743 1.00 88.88 98 ARG A C 1
ATOM 769 O O . ARG A 1 98 ? 12.750 -7.537 -9.649 1.00 88.88 98 ARG A O 1
ATOM 776 N N . LEU A 1 99 ? 12.669 -5.945 -8.061 1.00 89.88 99 LEU A N 1
ATOM 777 C CA . LEU A 1 99 ? 13.946 -5.295 -8.376 1.00 89.88 99 LEU A CA 1
ATOM 778 C C . LEU A 1 99 ? 15.147 -6.251 -8.323 1.00 89.88 99 LEU A C 1
ATOM 780 O O . LEU A 1 99 ? 16.170 -5.979 -8.941 1.00 89.88 99 LEU A O 1
ATOM 784 N N . SER A 1 100 ? 15.036 -7.376 -7.608 1.00 86.44 100 SER A N 1
ATOM 785 C CA . SER A 1 100 ? 16.104 -8.379 -7.569 1.00 86.44 100 SER A CA 1
ATOM 786 C C . SER A 1 100 ? 16.275 -9.151 -8.889 1.00 86.44 100 SER A C 1
ATOM 788 O O . SER A 1 100 ? 17.320 -9.764 -9.106 1.00 86.44 100 SER A O 1
ATOM 790 N N . GLN A 1 101 ? 15.265 -9.131 -9.769 1.00 89.19 101 GLN A N 1
ATOM 791 C CA . GLN A 1 101 ? 15.200 -9.971 -10.972 1.00 89.19 101 GLN A CA 1
ATOM 792 C C . GLN A 1 101 ? 14.971 -9.184 -12.263 1.00 89.19 101 GLN A C 1
ATOM 794 O O . GLN A 1 101 ? 15.424 -9.616 -13.323 1.00 89.19 101 GLN A O 1
ATOM 799 N N . TYR A 1 102 ? 14.245 -8.067 -12.200 1.00 92.94 102 TYR A N 1
ATOM 800 C CA . TYR A 1 102 ? 13.783 -7.360 -13.389 1.00 92.94 102 TYR A CA 1
ATOM 801 C C . TYR A 1 102 ? 13.883 -5.846 -13.219 1.00 92.94 102 TYR A C 1
ATOM 803 O O . TYR A 1 102 ? 13.737 -5.325 -12.118 1.00 92.94 102 TYR A O 1
ATOM 811 N N . GLN A 1 103 ? 14.062 -5.160 -14.347 1.00 93.31 103 GLN A N 1
ATOM 812 C CA . GLN A 1 103 ? 14.025 -3.704 -14.458 1.00 93.31 103 GLN A CA 1
ATOM 813 C C . GLN A 1 103 ? 12.702 -3.257 -15.097 1.00 93.31 103 GLN A C 1
ATOM 815 O O . GLN A 1 103 ? 12.220 -3.900 -16.039 1.00 93.31 103 GLN A O 1
ATOM 820 N N . ASP A 1 104 ? 12.124 -2.159 -14.605 1.00 93.94 104 ASP A N 1
ATOM 821 C CA . ASP A 1 104 ? 10.900 -1.523 -15.120 1.00 93.94 104 ASP A CA 1
ATOM 822 C C . ASP A 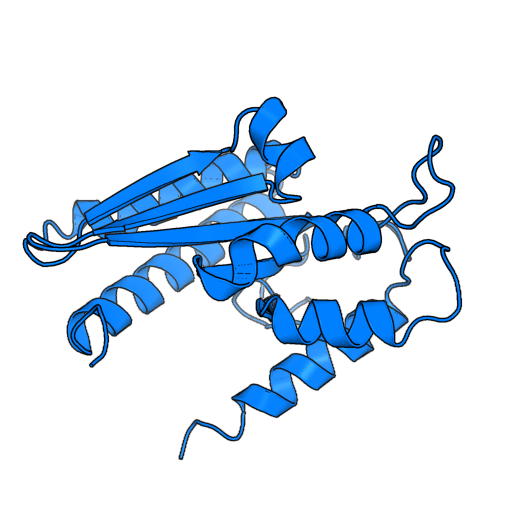1 104 ? 9.717 -2.505 -15.249 1.00 93.94 104 ASP A C 1
ATOM 824 O O . ASP A 1 104 ? 8.974 -2.514 -16.241 1.00 93.94 104 ASP A O 1
ATOM 828 N N . SER A 1 105 ? 9.592 -3.421 -14.285 1.00 93.31 105 SER A N 1
ATOM 829 C CA . SER A 1 105 ? 8.668 -4.566 -14.375 1.00 93.31 105 SER A CA 1
ATOM 830 C C . SER A 1 105 ? 7.379 -4.408 -13.571 1.00 93.31 105 SER A C 1
ATOM 832 O O . SER A 1 105 ? 6.443 -5.188 -13.745 1.00 93.31 105 SER A O 1
ATOM 834 N N . TRP A 1 106 ? 7.331 -3.395 -12.707 1.00 94.88 106 TRP A N 1
ATOM 835 C CA . TRP A 1 106 ? 6.249 -3.173 -11.750 1.00 94.88 106 TRP A CA 1
ATOM 836 C C . TRP A 1 106 ? 5.002 -2.530 -12.372 1.00 94.88 106 TRP A C 1
ATOM 838 O O . TRP A 1 106 ? 3.908 -2.615 -11.813 1.00 94.88 106 TRP A O 1
ATOM 848 N N . ASP A 1 107 ? 5.151 -1.914 -13.545 1.00 96.81 107 ASP A N 1
ATOM 849 C CA . ASP A 1 107 ? 4.060 -1.349 -14.330 1.00 96.81 107 ASP A CA 1
ATOM 850 C C . ASP A 1 107 ? 4.054 -1.910 -15.757 1.00 96.81 107 ASP A C 1
ATOM 852 O O . ASP A 1 107 ? 5.052 -2.406 -16.287 1.00 96.81 107 ASP A O 1
ATOM 856 N N . TYR A 1 108 ? 2.899 -1.830 -16.409 1.00 95.88 108 TYR A N 1
ATOM 857 C CA . TYR A 1 108 ? 2.723 -2.305 -17.774 1.00 95.88 108 TYR A CA 1
ATOM 858 C C . TYR A 1 108 ? 1.689 -1.473 -18.527 1.00 95.88 108 TYR A C 1
ATOM 860 O O . TYR A 1 108 ? 0.812 -0.841 -17.945 1.00 95.88 108 TYR A O 1
ATOM 868 N N . VAL A 1 109 ? 1.753 -1.509 -19.858 1.00 96.62 109 VAL A N 1
ATOM 869 C CA . VAL A 1 109 ? 0.758 -0.846 -20.708 1.00 96.62 109 VAL A CA 1
ATOM 870 C C . VAL A 1 109 ? -0.461 -1.751 -20.878 1.00 96.62 109 VAL A C 1
ATOM 872 O O . VAL A 1 109 ? -0.372 -2.873 -21.385 1.00 96.62 109 VAL A O 1
ATOM 875 N N . GLN A 1 110 ? -1.632 -1.263 -20.480 1.00 93.50 110 GLN A N 1
ATOM 876 C CA . GLN A 1 110 ? -2.895 -1.962 -20.667 1.00 93.50 110 GLN A CA 1
ATOM 877 C C . GLN A 1 110 ? -3.230 -2.081 -22.158 1.00 93.50 110 GLN A C 1
ATOM 879 O O . GLN A 1 110 ? -3.435 -1.084 -22.849 1.00 93.50 110 GLN A O 1
ATOM 884 N N . ARG A 1 111 ? -3.406 -3.315 -22.647 1.00 91.62 111 ARG A N 1
ATOM 885 C CA . ARG A 1 111 ? -3.683 -3.595 -24.071 1.00 91.62 111 ARG A CA 1
ATOM 886 C C . ARG A 1 111 ? -4.894 -2.850 -24.644 1.00 91.62 111 ARG A C 1
ATOM 888 O O . ARG A 1 111 ? -4.901 -2.529 -25.822 1.00 91.62 111 ARG A O 1
ATOM 895 N N . LYS A 1 112 ? -5.934 -2.622 -23.833 1.00 90.19 112 LYS A N 1
ATOM 896 C CA . LYS A 1 112 ? -7.193 -2.006 -24.292 1.00 90.19 112 LYS A CA 1
ATOM 897 C C . LYS A 1 112 ? -7.116 -0.488 -24.430 1.00 90.19 112 LYS A C 1
ATOM 899 O O . LYS A 1 112 ? -7.804 0.061 -25.278 1.00 90.19 112 LYS A O 1
ATOM 904 N N . THR A 1 113 ? -6.351 0.173 -23.569 1.00 90.44 113 THR A N 1
ATOM 905 C CA . THR A 1 113 ? -6.302 1.641 -23.486 1.00 90.44 113 THR A CA 1
ATOM 906 C C . THR A 1 113 ? -5.006 2.210 -24.051 1.00 90.44 113 THR A C 1
ATOM 908 O O . THR A 1 113 ? -4.968 3.390 -24.376 1.00 90.44 113 THR A O 1
ATOM 911 N N . GLY A 1 114 ? -3.943 1.404 -24.167 1.00 92.62 114 GLY A N 1
ATOM 912 C CA . GLY A 1 114 ? -2.610 1.892 -24.529 1.00 92.62 114 GLY A CA 1
ATOM 913 C C . GLY A 1 114 ? -1.975 2.769 -23.443 1.00 92.62 114 GLY A C 1
ATOM 914 O O . GLY A 1 114 ? -1.045 3.522 -23.727 1.00 92.62 114 GLY A O 1
ATOM 915 N N . GLN A 1 115 ? -2.489 2.695 -22.211 1.00 94.25 115 GLN A N 1
ATOM 916 C CA . GLN A 1 115 ? -2.043 3.497 -21.073 1.00 94.25 115 GLN A CA 1
ATOM 917 C C . GLN A 1 115 ? -1.355 2.635 -20.018 1.00 94.25 115 GLN A C 1
ATOM 919 O O . GLN A 1 115 ? -1.711 1.466 -19.848 1.00 94.25 115 GLN A O 1
ATOM 924 N N . SER A 1 116 ? -0.410 3.227 -19.285 1.00 97.19 116 SER A N 1
ATOM 925 C CA . SER A 1 116 ? 0.119 2.673 -18.036 1.00 97.19 116 SER A CA 1
ATOM 926 C C . SER A 1 116 ? -1.017 2.189 -17.132 1.00 97.19 116 SER A C 1
ATOM 928 O O . SER A 1 116 ? -2.014 2.887 -16.907 1.00 97.19 116 SER A O 1
ATOM 930 N N . HIS A 1 117 ? -0.853 0.974 -16.619 1.00 96.75 117 HIS A N 1
ATOM 931 C CA . HIS A 1 117 ? -1.771 0.364 -15.680 1.00 96.75 117 HIS A CA 1
ATOM 932 C C . HIS A 1 117 ? -1.844 1.175 -14.388 1.00 96.75 117 HIS A C 1
ATOM 934 O O . HIS A 1 117 ? -2.951 1.511 -13.955 1.00 96.75 117 HIS A O 1
ATOM 940 N N . PHE A 1 118 ? -0.687 1.552 -13.844 1.00 97.38 118 PHE A N 1
ATOM 941 C CA . PHE A 1 118 ? -0.579 2.390 -12.657 1.00 97.38 118 PHE A CA 1
ATOM 942 C C . PHE A 1 118 ? -1.235 3.764 -12.852 1.00 97.38 118 PHE A C 1
ATOM 944 O O . PHE A 1 118 ? -2.120 4.130 -12.078 1.00 97.38 118 PHE A O 1
ATOM 951 N N . SER A 1 119 ? -0.923 4.488 -13.935 1.00 97.44 119 SER A N 1
ATOM 952 C CA . SER A 1 119 ? -1.568 5.782 -14.222 1.00 97.44 119 SER A CA 1
ATOM 953 C C . SER A 1 119 ? -3.092 5.651 -14.310 1.00 97.44 119 SER A C 1
ATOM 955 O O . SER A 1 119 ? -3.834 6.482 -13.785 1.00 97.44 119 SER A O 1
ATOM 957 N N . GLY A 1 120 ? -3.582 4.576 -14.936 1.00 96.31 120 GLY A N 1
ATOM 958 C CA . GLY A 1 120 ? -5.010 4.290 -15.011 1.00 96.31 120 GLY A CA 1
ATOM 959 C C . GLY A 1 120 ? -5.644 3.992 -13.648 1.00 96.31 120 GLY A C 1
ATOM 960 O O . GLY A 1 120 ? -6.802 4.352 -13.435 1.00 96.31 120 GLY A O 1
ATOM 961 N N . GLN A 1 121 ? -4.932 3.319 -12.739 1.00 97.19 121 GLN A N 1
ATOM 962 C CA . GLN A 1 121 ? -5.385 3.067 -11.366 1.00 97.19 121 GLN A CA 1
ATOM 963 C C . GLN A 1 121 ? -5.494 4.370 -10.584 1.00 97.19 121 GLN A C 1
ATOM 965 O O . GLN A 1 121 ? -6.594 4.703 -10.141 1.00 97.19 121 GLN A O 1
ATOM 970 N N . VAL A 1 122 ? -4.415 5.152 -10.550 1.00 97.75 122 VAL A N 1
ATOM 971 C CA . VAL A 1 122 ? -4.373 6.464 -9.897 1.00 97.75 122 VAL A CA 1
ATOM 972 C C . VAL A 1 122 ? -5.498 7.366 -10.414 1.00 97.75 122 VAL A C 1
ATOM 974 O O . VAL A 1 122 ? -6.235 7.952 -9.630 1.00 97.75 122 VAL A O 1
ATOM 977 N N . GLN A 1 123 ? -5.757 7.413 -11.723 1.00 96.56 123 GLN A N 1
ATOM 978 C CA . GLN A 1 123 ? -6.852 8.234 -12.253 1.00 96.56 123 GLN A CA 1
ATOM 979 C C . GLN A 1 123 ? -8.245 7.824 -11.731 1.00 96.56 123 GLN A C 1
ATOM 981 O O . GLN A 1 123 ? -9.098 8.684 -11.504 1.00 96.56 123 GLN A O 1
ATOM 986 N N . ARG A 1 124 ? -8.511 6.523 -11.538 1.00 96.25 124 ARG A N 1
ATOM 987 C CA . ARG A 1 124 ? -9.818 6.032 -11.048 1.00 96.25 124 ARG A CA 1
ATOM 988 C C . ARG A 1 124 ? -10.054 6.365 -9.575 1.00 96.25 124 ARG A C 1
ATOM 990 O O . ARG A 1 124 ? -11.189 6.665 -9.183 1.00 96.25 124 ARG A O 1
ATOM 997 N N . GLN A 1 125 ? -8.985 6.370 -8.788 1.00 97.75 125 GLN A N 1
ATOM 998 C CA . GLN A 1 125 ? -9.016 6.676 -7.361 1.00 97.75 125 GLN A CA 1
ATOM 999 C C . GLN A 1 125 ? -9.451 8.120 -7.066 1.00 97.75 125 GLN A C 1
ATOM 1001 O O . GLN A 1 125 ? -10.008 8.379 -5.999 1.00 97.75 125 GLN A O 1
ATOM 1006 N N . LEU A 1 126 ? -9.290 9.048 -8.019 1.00 96.19 126 LEU A N 1
ATOM 1007 C CA . LEU A 1 126 ? -9.702 10.451 -7.871 1.00 96.19 126 LEU A CA 1
ATOM 1008 C C . LEU A 1 126 ? -11.176 10.594 -7.455 1.00 96.19 126 LEU A C 1
ATOM 1010 O O . LEU A 1 126 ? -11.534 11.492 -6.700 1.00 96.19 126 LEU A O 1
ATOM 1014 N N . SER A 1 127 ? -12.035 9.675 -7.909 1.00 94.56 127 SER A N 1
ATOM 1015 C CA . SER A 1 127 ? -13.468 9.673 -7.580 1.00 94.56 127 SER A CA 1
ATOM 1016 C C . SER A 1 127 ? -13.780 9.446 -6.096 1.00 94.56 127 SER A C 1
ATOM 1018 O O . SER A 1 127 ? -14.916 9.664 -5.672 1.00 94.56 127 SER A O 1
ATOM 1020 N N . VAL A 1 128 ? -12.801 8.982 -5.314 1.00 95.25 128 VAL A N 1
ATOM 1021 C CA . VAL A 1 128 ? -12.960 8.647 -3.895 1.00 95.25 128 VAL A CA 1
ATOM 1022 C C . VAL A 1 128 ? -11.899 9.271 -2.989 1.00 95.25 128 VAL A C 1
ATOM 1024 O O . VAL A 1 128 ? -12.018 9.161 -1.768 1.00 95.25 128 VAL A O 1
ATOM 1027 N N . SER A 1 129 ? -10.886 9.942 -3.540 1.00 94.56 129 SER A N 1
ATOM 1028 C CA . SER A 1 129 ? -9.731 10.443 -2.782 1.00 94.56 129 SER A CA 1
ATOM 1029 C C . SER A 1 129 ? -10.055 11.592 -1.823 1.00 94.56 129 SER A C 1
ATOM 1031 O O . SER A 1 129 ? -9.343 11.799 -0.845 1.00 94.56 129 SER A O 1
ATOM 1033 N N . ASN A 1 130 ? -11.163 12.303 -2.035 1.00 93.56 130 ASN A N 1
ATOM 1034 C CA . ASN A 1 130 ? -11.672 13.317 -1.106 1.00 93.56 130 ASN A CA 1
ATOM 1035 C C . ASN A 1 130 ? -12.523 12.732 0.039 1.00 93.56 130 ASN A C 1
ATOM 1037 O O . ASN A 1 130 ? -12.843 13.442 0.992 1.00 93.56 130 ASN A O 1
ATOM 1041 N N . ILE A 1 131 ? -12.910 11.455 -0.043 1.00 93.81 131 ILE A N 1
ATOM 1042 C CA . ILE A 1 131 ? -13.776 10.784 0.940 1.00 93.81 131 ILE A CA 1
ATOM 1043 C C . ILE A 1 131 ? -12.947 9.796 1.772 1.00 93.81 131 ILE A C 1
ATOM 1045 O O . ILE A 1 131 ? -13.017 9.765 3.010 1.00 93.81 131 ILE A O 1
ATOM 1049 N N . PHE A 1 132 ? -12.129 8.993 1.099 1.00 95.94 132 PHE A N 1
ATOM 1050 C CA . PHE A 1 132 ? -11.324 7.931 1.688 1.00 95.94 132 PHE A CA 1
ATOM 1051 C C . PHE A 1 132 ? -9.864 8.350 1.835 1.00 95.94 132 PHE A C 1
ATOM 1053 O O . PHE A 1 132 ? -9.391 9.255 1.160 1.00 95.94 132 PHE A O 1
ATOM 1060 N N . ALA A 1 133 ? -9.152 7.701 2.754 1.00 95.56 133 ALA A N 1
ATOM 1061 C CA . ALA A 1 133 ? -7.696 7.782 2.778 1.00 95.56 133 ALA A CA 1
ATOM 1062 C C . ALA A 1 133 ? -7.168 6.841 1.690 1.00 95.56 133 ALA A C 1
ATOM 1064 O O . ALA A 1 133 ? -7.456 5.650 1.759 1.00 95.56 133 ALA A O 1
ATOM 1065 N N . VA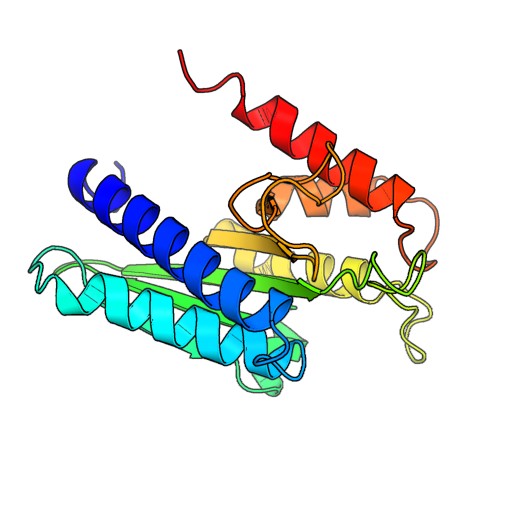L A 1 134 ? -6.461 7.361 0.687 1.00 97.88 134 VAL A N 1
ATOM 1066 C CA . VAL A 1 134 ? -5.979 6.573 -0.459 1.00 97.88 134 VAL A CA 1
ATOM 1067 C C . VAL A 1 134 ? -4.474 6.749 -0.608 1.00 97.88 134 VAL A C 1
ATOM 1069 O O . VAL A 1 134 ? -3.997 7.886 -0.612 1.00 97.88 134 VAL A O 1
ATOM 1072 N N . TRP A 1 135 ? -3.735 5.648 -0.713 1.00 97.62 135 TRP A N 1
ATOM 1073 C CA . TRP A 1 135 ? -2.293 5.667 -0.955 1.00 97.62 135 TRP A CA 1
ATOM 1074 C C . TRP A 1 135 ? -1.851 4.516 -1.858 1.00 97.62 135 TRP A C 1
ATOM 1076 O O . TRP A 1 135 ? -2.492 3.469 -1.933 1.00 97.62 135 TRP A O 1
ATOM 1086 N N . GLU A 1 136 ? -0.702 4.713 -2.482 1.00 98.19 136 GLU A N 1
ATOM 1087 C CA . GLU A 1 136 ? 0.029 3.717 -3.248 1.00 98.19 136 GLU A CA 1
ATOM 1088 C C . GLU A 1 136 ? 1.107 3.107 -2.351 1.00 98.19 136 GLU A C 1
ATOM 1090 O O . GLU A 1 136 ? 1.774 3.821 -1.597 1.00 98.19 136 GLU A O 1
ATOM 1095 N N . MET A 1 137 ? 1.280 1.792 -2.414 1.00 97.56 137 MET A N 1
ATOM 1096 C CA . MET A 1 137 ? 2.235 1.036 -1.611 1.00 97.56 137 MET A CA 1
ATOM 1097 C C . MET A 1 137 ? 3.185 0.263 -2.524 1.00 97.56 137 MET A C 1
ATOM 1099 O O . MET A 1 137 ? 2.759 -0.583 -3.304 1.00 97.56 137 MET A O 1
ATOM 1103 N N . PHE A 1 138 ? 4.483 0.506 -2.381 1.00 97.75 138 PHE A N 1
ATOM 1104 C CA . PHE A 1 138 ? 5.537 -0.110 -3.182 1.00 97.75 138 PHE A CA 1
ATOM 1105 C C . PHE A 1 138 ? 6.453 -0.942 -2.294 1.00 97.75 138 PHE A C 1
ATOM 1107 O O . PHE A 1 138 ? 7.047 -0.439 -1.334 1.00 97.75 138 PHE A O 1
ATOM 1114 N N . TYR A 1 139 ? 6.586 -2.223 -2.619 1.00 96.62 139 TYR A N 1
ATOM 1115 C CA . TYR A 1 139 ? 7.366 -3.170 -1.833 1.00 96.62 139 TYR A CA 1
ATOM 1116 C C . TYR A 1 139 ? 8.264 -4.022 -2.725 1.00 96.62 139 TYR A C 1
ATOM 1118 O O . TYR A 1 139 ? 7.992 -4.251 -3.904 1.00 96.62 139 TYR A O 1
ATOM 1126 N N . CYS A 1 140 ? 9.376 -4.474 -2.157 1.00 94.50 140 CYS A N 1
ATOM 1127 C CA . CYS A 1 140 ? 10.366 -5.274 -2.859 1.00 94.50 140 CYS A CA 1
ATOM 1128 C C . CYS A 1 140 ? 10.731 -6.526 -2.062 1.00 94.50 140 CYS A C 1
ATOM 1130 O O . CYS A 1 140 ? 10.517 -6.627 -0.852 1.00 94.50 140 CYS A O 1
ATOM 1132 N N . ASP A 1 141 ? 11.292 -7.471 -2.797 1.00 91.88 141 ASP A N 1
ATOM 1133 C CA . ASP A 1 141 ? 11.728 -8.797 -2.378 1.00 91.88 141 ASP A CA 1
ATOM 1134 C C . ASP A 1 141 ? 13.128 -8.808 -1.742 1.00 91.88 141 ASP A C 1
ATOM 1136 O O . ASP A 1 141 ? 13.628 -9.860 -1.351 1.00 91.88 141 ASP A O 1
ATOM 1140 N N . TYR A 1 142 ? 13.760 -7.641 -1.581 1.00 94.06 142 TYR A N 1
ATOM 1141 C CA . TYR A 1 142 ? 15.011 -7.531 -0.838 1.00 94.06 142 TYR A CA 1
ATOM 1142 C C . TYR A 1 142 ? 14.804 -7.758 0.669 1.00 94.06 142 TYR A C 1
ATOM 1144 O O . TYR A 1 142 ? 13.826 -7.255 1.238 1.00 94.06 142 TYR A O 1
ATOM 1152 N N . PRO A 1 143 ? 15.763 -8.418 1.348 1.00 93.44 143 PRO A N 1
ATOM 1153 C CA . PRO A 1 143 ? 15.855 -8.395 2.804 1.00 93.44 143 PRO A CA 1
ATOM 1154 C C . PRO A 1 143 ? 15.977 -6.965 3.344 1.00 93.44 143 PRO A C 1
ATOM 1156 O O . PRO A 1 143 ? 16.541 -6.091 2.679 1.00 93.44 143 PRO A O 1
ATOM 1159 N N . PHE A 1 144 ? 15.523 -6.733 4.579 1.00 93.56 144 PHE A N 1
ATOM 1160 C CA . PHE A 1 144 ? 15.643 -5.418 5.215 1.00 93.56 144 PHE A CA 1
ATOM 1161 C C . PHE A 1 144 ? 17.084 -4.906 5.236 1.00 93.56 144 PHE A C 1
ATOM 1163 O O . PHE A 1 144 ? 18.037 -5.650 5.481 1.00 93.56 144 PHE A O 1
ATOM 1170 N N . GLY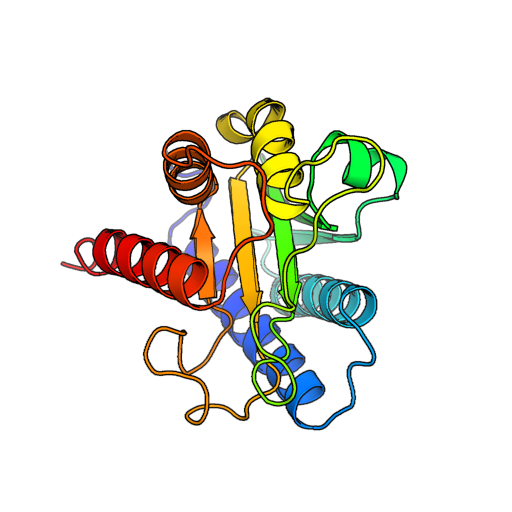 A 1 145 ? 17.233 -3.611 4.956 1.00 92.62 145 GLY A N 1
ATOM 1171 C CA . GLY A 1 145 ? 18.534 -2.957 4.824 1.00 92.62 145 GLY A CA 1
ATOM 1172 C C . GLY A 1 145 ? 19.314 -3.315 3.552 1.00 92.62 145 GLY A C 1
ATOM 1173 O O . GLY A 1 145 ? 20.470 -2.909 3.438 1.00 92.62 145 GLY A O 1
ATOM 1174 N N . LYS A 1 146 ? 18.727 -4.069 2.609 1.00 94.62 146 LYS A N 1
ATOM 1175 C CA . LYS A 1 146 ? 19.352 -4.413 1.315 1.00 94.62 146 LYS A CA 1
ATOM 1176 C C . LYS A 1 146 ? 18.616 -3.864 0.092 1.00 94.62 146 LYS A C 1
ATOM 1178 O O . LYS A 1 146 ? 19.147 -3.979 -1.007 1.00 94.62 146 LYS A O 1
ATOM 1183 N N . GLN A 1 147 ? 17.437 -3.268 0.266 1.00 94.00 147 GLN A N 1
ATOM 1184 C CA . GLN A 1 147 ? 16.758 -2.531 -0.804 1.00 94.00 147 GLN A CA 1
ATOM 1185 C C . GLN A 1 147 ? 17.527 -1.271 -1.243 1.00 94.00 147 GLN A C 1
ATOM 1187 O O . GLN A 1 147 ? 18.381 -0.785 -0.493 1.00 94.00 147 GLN A O 1
ATOM 1192 N N . PRO A 1 148 ? 17.207 -0.713 -2.428 1.00 94.88 148 PRO A N 1
ATOM 1193 C CA . PRO A 1 148 ? 17.724 0.585 -2.849 1.00 94.88 148 PRO A CA 1
ATOM 1194 C C . PRO A 1 148 ? 17.487 1.686 -1.810 1.00 94.88 148 PRO A C 1
ATOM 1196 O O . PRO A 1 148 ? 16.493 1.675 -1.084 1.00 94.88 148 PRO A O 1
ATOM 1199 N N . ASN A 1 149 ? 18.401 2.654 -1.758 1.00 94.88 149 ASN A N 1
ATOM 1200 C CA . ASN A 1 149 ? 18.401 3.741 -0.772 1.00 94.88 149 ASN A CA 1
ATOM 1201 C C . ASN A 1 149 ? 17.216 4.715 -0.905 1.00 94.88 149 ASN A C 1
ATOM 1203 O O . ASN A 1 149 ? 16.894 5.396 0.064 1.00 94.88 149 ASN A O 1
ATOM 1207 N N . TRP A 1 150 ? 16.569 4.766 -2.069 1.00 94.94 150 TRP A N 1
ATOM 1208 C CA . TRP A 1 150 ? 15.349 5.539 -2.313 1.00 94.94 150 TRP A CA 1
ATOM 1209 C C . TRP A 1 150 ? 14.071 4.851 -1.806 1.00 94.94 150 TRP A C 1
ATOM 1211 O O . TRP A 1 150 ? 12.996 5.448 -1.826 1.00 94.94 150 TRP A O 1
ATOM 1221 N N . MET A 1 151 ? 14.162 3.608 -1.320 1.00 95.12 151 MET A N 1
ATOM 1222 C CA . MET A 1 151 ? 13.066 2.925 -0.630 1.00 95.12 151 MET A CA 1
ATOM 1223 C C . MET A 1 151 ? 13.221 3.005 0.889 1.00 95.12 151 MET A C 1
ATOM 1225 O O . MET A 1 151 ? 14.327 3.044 1.428 1.00 95.12 151 MET A O 1
ATOM 1229 N N . ASN A 1 152 ? 12.102 2.914 1.611 1.00 93.00 152 ASN A N 1
ATOM 1230 C CA . ASN A 1 152 ? 12.131 2.733 3.060 1.00 93.00 152 ASN A CA 1
ATOM 1231 C C . ASN A 1 152 ? 12.884 1.444 3.424 1.00 93.00 152 ASN A C 1
ATOM 1233 O O . ASN A 1 152 ? 12.595 0.395 2.856 1.00 93.00 152 ASN A O 1
ATOM 1237 N N . SER A 1 153 ? 13.820 1.503 4.378 1.00 92.25 153 SER A N 1
ATOM 1238 C CA . SER A 1 153 ? 14.710 0.396 4.765 1.00 92.25 153 SER A CA 1
ATOM 1239 C C . SER A 1 153 ? 14.055 -0.699 5.622 1.00 92.25 153 SER A C 1
ATOM 1241 O O . SER A 1 153 ? 14.564 -1.823 5.656 1.00 92.25 153 SER A O 1
ATOM 1243 N N . ASN A 1 154 ? 12.917 -0.407 6.256 1.00 88.75 154 ASN A N 1
ATOM 1244 C CA . ASN A 1 154 ? 12.272 -1.275 7.249 1.00 88.75 154 ASN A CA 1
ATOM 1245 C C . ASN A 1 154 ? 10.814 -1.618 6.918 1.00 88.75 154 ASN A C 1
ATOM 1247 O O . ASN A 1 154 ? 10.245 -2.521 7.524 1.00 88.75 154 ASN A O 1
ATOM 1251 N N . THR A 1 155 ? 10.203 -0.916 5.968 1.00 93.25 155 THR A N 1
ATOM 1252 C CA . THR A 1 155 ? 8.816 -1.123 5.541 1.00 93.25 155 THR A CA 1
ATOM 1253 C C . THR A 1 155 ? 8.716 -1.013 4.024 1.00 93.25 155 THR A C 1
ATOM 1255 O O . THR A 1 155 ? 9.708 -0.848 3.313 1.00 93.25 155 THR A O 1
ATOM 1258 N N . SER A 1 156 ? 7.513 -1.135 3.499 1.00 95.81 156 SER A N 1
ATOM 1259 C CA . SER A 1 156 ? 7.155 -0.705 2.158 1.00 95.81 156 SER A CA 1
ATOM 1260 C C . SER A 1 156 ? 7.209 0.822 2.067 1.00 95.81 156 SER A C 1
ATOM 1262 O O . SER A 1 156 ? 7.094 1.528 3.075 1.00 95.81 156 SER A O 1
ATOM 1264 N N . SER A 1 157 ? 7.410 1.334 0.857 1.00 96.62 157 SER A N 1
ATOM 1265 C CA . SER A 1 157 ? 7.399 2.772 0.582 1.00 96.62 157 SER A CA 1
ATOM 1266 C C . SER A 1 157 ? 5.990 3.175 0.167 1.00 96.62 157 SER A C 1
ATOM 1268 O O . SER A 1 157 ? 5.426 2.568 -0.740 1.00 96.62 157 SER A O 1
ATOM 1270 N N . CYS A 1 158 ? 5.409 4.165 0.839 1.00 96.75 158 CYS A N 1
ATOM 1271 C CA . CYS A 1 158 ? 4.028 4.579 0.606 1.00 96.75 158 CYS A CA 1
ATOM 1272 C C . CYS A 1 158 ? 3.964 6.020 0.106 1.00 96.75 158 CYS A C 1
ATOM 1274 O O . CYS A 1 158 ? 4.700 6.880 0.589 1.00 96.75 158 CYS A O 1
ATOM 1276 N N . VAL A 1 159 ? 3.040 6.282 -0.815 1.00 97.31 159 VAL A N 1
ATOM 1277 C CA . VAL A 1 159 ? 2.796 7.609 -1.385 1.00 97.31 159 VAL A CA 1
ATOM 1278 C C . VAL A 1 159 ? 1.312 7.907 -1.318 1.00 97.31 159 VAL A C 1
ATOM 1280 O O . VAL A 1 159 ? 0.494 7.127 -1.795 1.00 97.31 159 VAL A O 1
ATOM 1283 N N . TRP A 1 160 ? 0.941 9.036 -0.727 1.00 97.56 160 TRP A N 1
ATOM 1284 C CA . TRP A 1 160 ? -0.449 9.474 -0.722 1.00 97.56 160 TRP A CA 1
ATOM 1285 C C . TRP A 1 160 ? -0.949 9.720 -2.152 1.00 97.56 160 TRP A C 1
ATOM 1287 O O . TRP A 1 160 ? -0.206 10.144 -3.039 1.00 97.56 160 TRP A O 1
ATOM 1297 N N . HIS A 1 161 ? -2.234 9.453 -2.383 1.00 97.56 161 HIS A N 1
ATOM 1298 C CA . HIS A 1 161 ? -2.826 9.553 -3.715 1.00 97.56 161 HIS A CA 1
ATOM 1299 C C . HIS A 1 161 ? -2.617 10.929 -4.364 1.00 97.56 161 HIS A C 1
ATOM 1301 O O . HIS A 1 161 ? -2.395 11.003 -5.567 1.00 97.56 161 HIS A O 1
ATOM 1307 N N . SER A 1 162 ? -2.668 12.025 -3.601 1.00 96.25 162 SER A N 1
ATOM 1308 C CA . SER A 1 162 ? -2.483 13.381 -4.138 1.00 96.25 162 SER A CA 1
ATOM 1309 C C . SER A 1 162 ? -1.133 13.574 -4.837 1.00 96.25 162 SER A C 1
ATOM 1311 O O . SER A 1 162 ? -1.047 14.248 -5.862 1.00 96.25 162 SER A O 1
ATOM 1313 N N . GLU A 1 163 ? -0.084 12.970 -4.299 1.00 96.88 163 GLU A N 1
ATOM 1314 C CA . GLU A 1 163 ? 1.293 13.049 -4.761 1.00 96.88 163 GLU A CA 1
ATOM 1315 C C . GLU A 1 163 ? 1.469 12.173 -6.001 1.00 96.88 163 GLU A C 1
ATOM 1317 O O . GLU A 1 163 ? 1.951 12.654 -7.029 1.00 96.88 163 GLU A O 1
ATOM 1322 N N . ALA A 1 164 ? 0.977 10.930 -5.944 1.00 97.50 164 ALA A N 1
ATOM 1323 C CA . ALA A 1 164 ? 0.949 10.032 -7.095 1.00 97.50 164 ALA A CA 1
ATOM 1324 C C . ALA A 1 164 ? 0.151 10.637 -8.261 1.00 97.50 164 ALA A C 1
ATOM 1326 O O . ALA A 1 164 ? 0.618 10.653 -9.399 1.00 97.50 164 ALA A O 1
ATOM 1327 N N . TYR A 1 165 ? -1.021 11.210 -7.978 1.00 97.50 165 TYR A N 1
ATOM 1328 C CA . TYR A 1 165 ? -1.868 11.865 -8.970 1.00 97.50 165 TYR A CA 1
ATOM 1329 C C . TYR A 1 165 ? -1.170 13.065 -9.606 1.00 97.50 165 TYR A C 1
ATOM 1331 O O . TYR A 1 165 ? -1.160 13.181 -10.828 1.00 97.50 165 TYR A O 1
ATOM 1339 N N . SER A 1 166 ? -0.537 13.927 -8.803 1.00 95.94 166 SER A N 1
ATOM 1340 C CA . SER A 1 166 ? 0.235 15.068 -9.309 1.00 95.94 166 SER A CA 1
ATOM 1341 C C . SER A 1 166 ? 1.327 14.621 -10.287 1.00 95.94 166 SER A C 1
ATOM 1343 O O . SER A 1 166 ? 1.436 15.161 -11.390 1.00 95.94 166 SER A O 1
ATOM 1345 N N . LYS A 1 167 ? 2.081 13.570 -9.936 1.00 96.19 167 LYS A N 1
ATOM 1346 C CA . LYS A 1 167 ? 3.106 13.009 -10.824 1.00 96.19 167 LYS A CA 1
ATOM 1347 C C . LYS A 1 167 ? 2.512 12.398 -12.089 1.00 96.19 167 LYS A C 1
ATOM 1349 O O . LYS A 1 167 ? 3.036 12.653 -13.167 1.00 96.19 167 LYS A O 1
ATOM 1354 N N . VAL A 1 168 ? 1.394 11.673 -11.997 1.00 96.31 168 VAL A N 1
ATOM 1355 C CA . VAL A 1 168 ? 0.674 11.150 -13.174 1.00 96.31 168 VAL A CA 1
ATOM 1356 C C . VAL A 1 168 ? 0.233 12.281 -14.110 1.00 96.31 168 VAL A C 1
ATOM 1358 O O . VAL A 1 168 ? 0.427 12.161 -15.316 1.00 96.31 168 VAL A O 1
ATOM 1361 N N . GLN A 1 169 ? -0.312 13.385 -13.587 1.00 95.00 169 GLN A N 1
ATOM 1362 C CA . GLN A 1 169 ? -0.738 14.530 -14.407 1.00 95.00 169 GLN A CA 1
ATOM 1363 C C . GLN A 1 169 ? 0.434 15.255 -15.082 1.00 95.00 169 GLN A C 1
ATOM 1365 O O . GLN A 1 169 ? 0.258 15.842 -16.146 1.00 95.00 169 GLN A O 1
ATOM 1370 N N . GLY A 1 170 ? 1.625 15.211 -14.482 1.00 93.12 170 GLY A N 1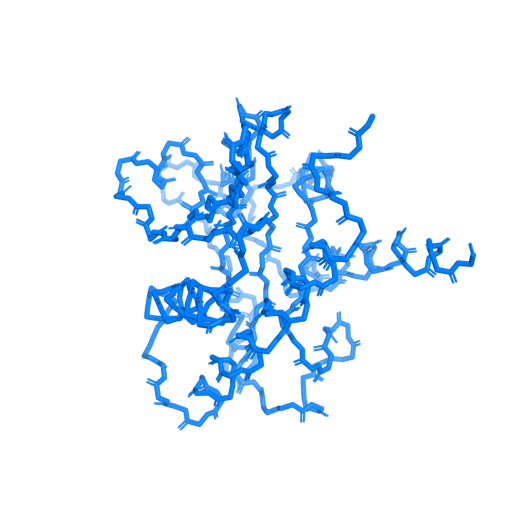
ATOM 1371 C CA . GLY A 1 170 ? 2.843 15.770 -15.069 1.00 93.12 170 GLY A CA 1
ATOM 1372 C C . GLY A 1 170 ? 3.423 14.945 -16.223 1.00 93.12 170 GLY A C 1
ATOM 1373 O O . GLY A 1 170 ? 4.302 15.434 -16.935 1.00 93.12 170 GLY A O 1
ATOM 1374 N N . ARG A 1 171 ? 2.959 13.706 -16.436 1.00 92.69 171 ARG A N 1
ATOM 1375 C CA . ARG A 1 171 ? 3.476 12.837 -17.500 1.00 92.69 171 ARG A CA 1
ATOM 1376 C C . ARG A 1 171 ? 2.917 13.226 -18.860 1.00 92.69 171 ARG A C 1
ATOM 1378 O O . ARG A 1 171 ? 1.715 13.379 -19.047 1.00 92.69 171 ARG A O 1
ATOM 1385 N N . THR A 1 172 ? 3.804 13.277 -19.846 1.00 86.62 172 THR A N 1
ATOM 1386 C CA . THR A 1 172 ? 3.456 13.561 -21.246 1.00 86.62 172 THR A CA 1
ATOM 1387 C C . THR A 1 172 ? 3.236 12.301 -22.084 1.00 86.62 172 THR A C 1
ATOM 1389 O O . THR A 1 172 ? 2.670 12.382 -23.172 1.00 86.62 172 THR A O 1
ATOM 1392 N N . ASN A 1 173 ? 3.664 11.131 -21.598 1.00 86.38 173 ASN A N 1
ATOM 1393 C CA . ASN A 1 173 ? 3.516 9.848 -22.282 1.00 86.38 173 ASN A CA 1
ATOM 1394 C C . ASN A 1 173 ? 2.600 8.886 -21.510 1.00 86.38 173 ASN A C 1
ATOM 1396 O O . ASN A 1 173 ? 2.426 8.981 -20.295 1.00 86.38 173 ASN A O 1
ATOM 1400 N N . SER A 1 174 ? 2.024 7.933 -22.244 1.00 89.69 174 SER A N 1
ATOM 1401 C CA . SER A 1 174 ? 1.172 6.872 -21.702 1.00 89.69 174 SER A CA 1
ATOM 1402 C C . SER A 1 174 ? 1.908 5.538 -21.534 1.00 89.69 174 SER A C 1
ATOM 1404 O O . SER A 1 174 ? 1.262 4.509 -21.319 1.00 89.69 174 SER A O 1
ATOM 1406 N N . THR A 1 175 ? 3.239 5.531 -21.668 1.00 93.81 175 THR A N 1
ATOM 1407 C CA . THR A 1 175 ? 4.055 4.318 -21.541 1.00 93.81 175 THR A CA 1
ATOM 1408 C C . THR A 1 175 ? 4.061 3.817 -20.102 1.00 93.81 175 THR A C 1
ATOM 1410 O O . THR A 1 175 ? 3.646 4.529 -19.189 1.00 93.81 175 THR A O 1
ATOM 1413 N N . ARG A 1 176 ? 4.532 2.580 -19.902 1.00 95.62 176 ARG A N 1
ATOM 1414 C CA . ARG A 1 176 ? 4.772 2.059 -18.553 1.00 95.62 176 ARG A CA 1
ATOM 1415 C C . ARG A 1 176 ? 5.735 2.970 -17.791 1.00 95.62 176 ARG A C 1
ATOM 1417 O O . ARG A 1 176 ? 6.600 3.594 -18.413 1.00 95.62 176 ARG A O 1
ATOM 1424 N N . TRP A 1 177 ? 5.589 2.990 -16.477 1.00 96.94 177 TRP A N 1
ATOM 1425 C CA . TRP A 1 177 ? 6.538 3.643 -15.593 1.00 96.94 177 TRP A CA 1
ATOM 1426 C C . TRP A 1 177 ? 7.863 2.880 -15.520 1.00 96.94 177 TRP A C 1
ATOM 1428 O O . TRP A 1 177 ? 7.881 1.649 -15.588 1.00 96.94 177 TRP A O 1
ATOM 1438 N N . THR A 1 178 ? 8.961 3.619 -15.376 1.00 96.62 178 THR A N 1
ATOM 1439 C CA . THR A 1 178 ? 10.298 3.062 -15.130 1.00 96.62 178 THR A CA 1
ATOM 1440 C C . THR A 1 178 ? 10.644 3.060 -13.642 1.00 96.62 178 THR A C 1
ATOM 1442 O O . THR A 1 178 ? 10.000 3.729 -12.830 1.00 96.62 178 THR A O 1
ATOM 1445 N N . ASP A 1 179 ? 11.687 2.325 -13.270 1.00 96.56 179 ASP A N 1
ATOM 1446 C CA . ASP A 1 179 ? 12.241 2.327 -11.915 1.00 96.56 179 ASP A CA 1
ATOM 1447 C C . ASP A 1 179 ? 12.808 3.708 -11.549 1.00 96.56 179 ASP A C 1
ATOM 1449 O O . ASP A 1 179 ? 12.692 4.137 -10.406 1.00 96.56 179 ASP A O 1
ATOM 1453 N N . MET A 1 180 ? 13.339 4.450 -12.529 1.00 96.44 180 MET A N 1
ATOM 1454 C CA . MET A 1 180 ? 13.810 5.828 -12.336 1.00 96.44 180 MET A CA 1
ATOM 1455 C C . MET A 1 180 ? 12.652 6.794 -12.046 1.00 96.44 180 MET A C 1
ATOM 1457 O O . MET A 1 180 ? 12.763 7.657 -11.181 1.00 96.44 180 MET A O 1
ATOM 1461 N N . GLU A 1 181 ? 11.523 6.646 -12.743 1.00 96.81 181 GLU A N 1
ATOM 1462 C CA . GLU A 1 181 ? 10.321 7.446 -12.470 1.00 96.81 181 GLU A CA 1
ATOM 1463 C C . GLU A 1 181 ? 9.693 7.084 -11.114 1.00 96.81 181 GLU A C 1
ATOM 1465 O O . GLU A 1 181 ? 9.114 7.942 -10.447 1.00 96.81 181 GLU A O 1
ATOM 1470 N N . LEU A 1 182 ? 9.816 5.823 -10.686 1.00 97.50 182 LEU A N 1
ATOM 1471 C CA . LEU A 1 182 ? 9.418 5.402 -9.346 1.00 97.50 182 LEU A CA 1
ATOM 1472 C C . LEU A 1 182 ? 10.326 5.998 -8.264 1.00 97.50 182 LEU A C 1
ATOM 1474 O O . LEU A 1 182 ? 9.823 6.483 -7.254 1.00 97.50 182 LEU A O 1
ATOM 1478 N N . GLU A 1 183 ? 11.642 5.970 -8.461 1.00 97.50 183 GLU A N 1
ATOM 1479 C CA . GLU A 1 183 ? 12.612 6.584 -7.550 1.00 97.50 183 GLU A CA 1
ATOM 1480 C C . GLU A 1 183 ? 12.320 8.078 -7.351 1.00 97.50 183 GLU A C 1
ATOM 1482 O O . GLU A 1 183 ? 12.267 8.544 -6.211 1.00 97.50 183 GLU A O 1
ATOM 1487 N N . ASP A 1 184 ? 12.048 8.806 -8.436 1.00 96.88 184 ASP A N 1
ATOM 1488 C CA . ASP A 1 184 ? 11.641 10.215 -8.405 1.00 96.88 184 ASP A CA 1
ATOM 1489 C C . ASP A 1 184 ? 10.336 10.416 -7.611 1.00 96.88 184 ASP A C 1
ATOM 1491 O O . ASP A 1 184 ? 10.273 11.246 -6.703 1.00 96.88 184 ASP A O 1
ATOM 1495 N N . LEU A 1 185 ? 9.311 9.592 -7.869 1.00 96.75 185 LEU A N 1
ATOM 1496 C CA . LEU A 1 185 ? 8.045 9.621 -7.126 1.00 96.75 185 LEU A CA 1
ATOM 1497 C C . LEU A 1 185 ? 8.245 9.399 -5.616 1.00 96.75 185 LEU A C 1
ATOM 1499 O O . LEU A 1 185 ? 7.654 10.115 -4.803 1.00 96.75 185 LEU A O 1
ATOM 1503 N N . LEU A 1 186 ? 9.044 8.400 -5.234 1.00 96.81 186 LEU A N 1
ATOM 1504 C CA . LEU A 1 186 ? 9.264 8.036 -3.833 1.00 96.81 186 LEU A CA 1
ATOM 1505 C C . LEU A 1 186 ? 10.132 9.059 -3.099 1.00 96.81 186 LEU A C 1
ATOM 1507 O O . LEU A 1 186 ? 9.845 9.383 -1.945 1.00 96.81 186 LEU A O 1
ATOM 1511 N N . THR A 1 187 ? 11.152 9.595 -3.766 1.00 95.75 187 THR A N 1
ATOM 1512 C CA . THR A 1 187 ? 12.046 10.608 -3.194 1.00 95.75 187 THR A CA 1
ATOM 1513 C C . THR A 1 187 ? 11.297 11.916 -2.945 1.00 95.75 187 THR A C 1
ATOM 1515 O O . THR A 1 187 ? 11.379 12.470 -1.846 1.00 95.75 187 THR A O 1
ATOM 1518 N N . ASP A 1 188 ? 10.486 12.362 -3.908 1.00 93.88 188 ASP A N 1
ATOM 1519 C CA . ASP A 1 188 ? 9.650 13.556 -3.758 1.00 93.88 188 ASP A CA 1
ATOM 1520 C C . ASP A 1 188 ? 8.617 13.398 -2.639 1.00 93.88 188 ASP A C 1
ATOM 1522 O O . ASP A 1 188 ? 8.418 14.306 -1.825 1.00 93.88 188 ASP A O 1
ATOM 1526 N N . ALA A 1 189 ? 7.973 12.229 -2.563 1.00 92.75 189 ALA A N 1
ATOM 1527 C CA . ALA A 1 189 ? 7.039 11.929 -1.486 1.00 92.75 189 ALA A CA 1
ATOM 1528 C C . ALA A 1 189 ? 7.746 11.950 -0.122 1.00 92.75 189 ALA A C 1
ATOM 1530 O O . ALA A 1 189 ? 7.261 12.592 0.808 1.00 92.75 189 ALA A O 1
ATOM 1531 N N . ALA A 1 190 ? 8.912 11.311 0.003 1.00 90.19 190 ALA A N 1
ATOM 1532 C CA . ALA A 1 190 ? 9.676 11.280 1.247 1.00 90.19 190 ALA A CA 1
ATOM 1533 C C . ALA A 1 190 ? 10.104 12.685 1.706 1.00 90.19 190 ALA A C 1
ATOM 1535 O O . ALA A 1 190 ? 9.937 13.015 2.882 1.00 90.19 190 ALA A O 1
ATOM 1536 N N . ALA A 1 191 ? 10.580 13.534 0.789 1.00 88.81 191 ALA A N 1
ATOM 1537 C CA . ALA A 1 191 ? 10.983 14.912 1.081 1.00 88.81 191 ALA A CA 1
ATOM 1538 C C . ALA A 1 191 ? 9.830 15.775 1.631 1.00 88.81 191 ALA A C 1
ATOM 1540 O O . ALA A 1 191 ? 10.033 16.668 2.458 1.00 88.81 191 ALA A O 1
ATOM 1541 N N . LYS A 1 192 ? 8.595 15.491 1.205 1.00 85.88 192 LYS A N 1
ATOM 1542 C CA . LYS A 1 192 ? 7.401 16.208 1.665 1.00 85.88 192 LYS A CA 1
ATOM 1543 C C . LYS A 1 192 ? 7.019 15.887 3.113 1.00 85.88 192 LYS A C 1
ATOM 1545 O O . LYS A 1 192 ? 6.425 16.732 3.779 1.00 85.88 192 LYS A O 1
ATOM 1550 N N . TYR A 1 193 ? 7.347 14.691 3.603 1.00 78.00 193 TYR A N 1
ATOM 1551 C CA . TYR A 1 193 ? 6.976 14.245 4.954 1.00 78.00 193 TYR A CA 1
ATOM 1552 C C . TYR A 1 193 ? 8.142 14.247 5.945 1.00 78.00 193 TYR A C 1
ATOM 1554 O O . TYR A 1 193 ? 7.904 14.237 7.150 1.00 78.00 193 TYR A O 1
ATOM 1562 N N . SER A 1 194 ? 9.390 14.328 5.478 1.00 62.31 194 SER A N 1
ATOM 1563 C CA . SER A 1 194 ? 10.558 14.535 6.345 1.00 62.31 194 SER A CA 1
ATOM 1564 C C . SER A 1 194 ? 10.601 15.932 6.977 1.00 62.31 194 SER A C 1
ATOM 1566 O O . SER A 1 194 ? 11.252 16.115 7.997 1.00 62.31 194 SER A O 1
ATOM 1568 N N . THR A 1 195 ? 9.867 16.900 6.422 1.00 45.44 195 THR A N 1
ATOM 1569 C CA . THR A 1 195 ? 9.748 18.280 6.931 1.00 45.44 195 THR A CA 1
ATOM 1570 C C . THR A 1 195 ? 8.585 18.489 7.913 1.00 45.44 195 THR A C 1
ATOM 1572 O O . THR A 1 195 ? 8.343 19.613 8.339 1.00 45.44 195 THR A O 1
ATOM 1575 N N . GLN A 1 196 ? 7.851 17.429 8.278 1.00 38.75 196 GLN A N 1
ATOM 1576 C CA . GLN A 1 196 ? 6.700 17.491 9.198 1.00 38.75 196 GLN A CA 1
ATOM 1577 C C . GLN A 1 196 ? 6.962 16.842 10.568 1.00 38.75 196 GLN A C 1
ATOM 1579 O O . GLN A 1 196 ? 6.024 16.618 11.332 1.00 38.75 196 GLN A O 1
ATOM 1584 N N . ILE A 1 197 ? 8.223 16.533 10.878 1.00 31.50 197 ILE A N 1
ATOM 1585 C CA . ILE A 1 197 ? 8.660 16.058 12.195 1.00 31.50 197 ILE A CA 1
ATOM 1586 C C . ILE A 1 197 ? 9.593 17.118 12.791 1.00 31.50 197 ILE A C 1
ATOM 1588 O O . ILE A 1 197 ? 10.789 16.887 12.901 1.00 31.50 197 ILE A O 1
ATOM 1592 N N . ASP A 1 198 ? 9.027 18.280 13.115 1.00 28.66 198 ASP A N 1
ATOM 1593 C CA . ASP A 1 198 ? 9.552 19.259 14.077 1.00 28.66 198 ASP A CA 1
ATOM 1594 C C . ASP A 1 198 ? 8.368 19.834 14.873 1.00 28.66 198 ASP A C 1
ATOM 1596 O O . ASP A 1 198 ? 7.382 20.283 14.235 1.00 28.66 198 ASP A O 1
#

pLDDT: mean 92.38, std 9.91, range [28.66, 98.19]

Foldseek 3Di:
DDPADPVQVVQLVVQLLVLQLVLLVCLLVPVQPDDLSSQVSSQVSSQCSFCVVVDQAWHKDKDQDDPVVCLQQLFGIWIWIDHPPDIAIATEHEWECAVVPDWLPRWFQDPVPRAISLLSSLVSNVVCLVPHFYKYWYGYNHDAPGDDPLADRRGTQIATSVLSNVLSVVDPDRGRDTPVSVSVSSNVRCVVCVVVPD